Protein AF-0000000067518117 (afdb_homodimer)

Foldseek 3Di:
DPDDDDADPDDFKHWDQDPPGFIFIDTPVGHGDWDFDADPVRHTPGIHDVVRVVVRVVVVVVVVVVVVVVVVVCVVVVPPPPPPCPVPVPPPDD/DPDDDDADPDDFKHWDQDPPGFIFIDTPVRHGDWDFDADPVRHTPGIHDVVRVVVRVVVVVVVVVVVVVVVVVCVVVPPPPPPPCPVPVPPPPD

Organism: Pseudomonas syringae pv. tomato (strain ATCC BAA-871 / DC3000) (NCBI:txid223283)

pLDDT: mean 81.69, std 23.3, range [24.95, 98.88]

Radius of gyration: 24.0 Å; Cα contacts (8 Å, |Δi|>4): 256; chains: 2; bounding box: 66×80×55 Å

Secondary structure (DSSP, 8-state):
---PPP----SSEEEEEETTTEEEEEETTS-B-EEEEE-TTS-EEEESHHHHHHHHHHHHHHHHHHHHHHHHHHHHHS-TTS------------/---PPP----SSEEEEEETTTEEEEEETTS-B-EEEEE-TTS-EEEESHHHHHHHHHHHHHHHHHHHHHHHHHHHHHS-TTS------------

Sequence (188 aa):
MIGIPETGTLENGRIAANVTSGYKFTTADGRPARLAIIDDQGNVVESGDAVAREAWNVCVAVIKNFKIGQGHIVVHSAPPGRAVVNASHIREGDMIGIPETGTLENGRIAANVTSGYKFTTADGRPARLAIIDDQGNVVESGDAVAREAWNVCVAVIKNFKIGQGHIVVHSAPPGRAVVNASHIREGD

Solvent-accessible surface area (backbone atoms only — not comparable to full-atom values): 11136 Å² total; per-residue (Å²): 126,84,71,74,55,78,62,82,79,58,86,43,40,43,76,48,63,44,85,88,77,40,72,44,41,25,35,64,88,67,44,70,35,31,39,27,36,23,40,90,84,68,46,79,58,40,61,33,68,66,46,44,49,40,54,50,25,42,52,51,31,36,55,50,52,52,51,51,50,49,47,54,46,49,62,64,59,41,64,84,72,76,70,78,70,76,69,74,76,74,77,75,82,123,126,83,70,75,55,80,63,81,80,58,84,43,41,43,75,47,64,43,86,87,77,40,73,45,42,24,34,64,86,66,44,70,34,32,39,28,37,20,40,90,86,69,46,80,59,42,61,33,67,66,46,44,50,40,53,50,27,43,51,52,31,35,54,51,52,52,50,51,51,48,49,55,48,47,62,66,60,40,64,84,70,74,69,76,68,75,70,75,75,76,76,74,77,128

Structure (mmCIF, N/CA/C/O backbone):
data_AF-0000000067518117-model_v1
#
loop_
_entity.id
_entity.type
_entity.pdbx_description
1 polymer 'Uncharacterized protein'
#
loop_
_atom_site.group_PDB
_atom_site.id
_atom_site.type_symbol
_atom_site.label_atom_id
_atom_site.label_alt_id
_atom_site.label_comp_id
_atom_site.label_asym_id
_atom_site.label_entity_id
_atom_site.label_seq_id
_atom_site.pdbx_PDB_ins_code
_atom_site.Cartn_x
_atom_site.Cartn_y
_atom_site.Cartn_z
_atom_site.occupancy
_atom_site.B_iso_or_equiv
_atom_site.auth_seq_id
_atom_site.auth_comp_id
_atom_site.auth_asym_id
_atom_site.auth_atom_id
_atom_site.pdbx_PDB_model_num
ATOM 1 N N . MET A 1 1 ? -10.164 18.672 2.312 1 44.09 1 MET A N 1
ATOM 2 C CA . MET A 1 1 ? -9.367 17.516 2.682 1 44.09 1 MET A CA 1
ATOM 3 C C . MET A 1 1 ? -10.016 16.219 2.197 1 44.09 1 MET A C 1
ATOM 5 O O . MET A 1 1 ? -11.203 15.992 2.428 1 44.09 1 MET A O 1
ATOM 9 N N . ILE A 1 2 ? -9.711 15.75 1.014 1 60.66 2 ILE A N 1
ATOM 10 C CA . ILE A 1 2 ? -10.461 14.633 0.464 1 60.66 2 ILE A CA 1
ATOM 11 C C . ILE A 1 2 ? -10.688 13.578 1.548 1 60.66 2 ILE A C 1
ATOM 13 O O . ILE A 1 2 ? -9.797 13.312 2.357 1 60.66 2 ILE A O 1
ATOM 17 N N . GLY A 1 3 ? -11.922 13.281 1.754 1 80.75 3 GLY A N 1
ATOM 18 C CA . GLY A 1 3 ? -12.43 12.312 2.721 1 80.75 3 GLY A CA 1
ATOM 19 C C . GLY A 1 3 ? -11.547 11.086 2.857 1 80.75 3 GLY A C 1
ATOM 20 O O . GLY A 1 3 ? -10.469 11.023 2.266 1 80.75 3 GLY A O 1
ATOM 21 N N . ILE A 1 4 ? -11.758 10.352 3.93 1 89 4 ILE A N 1
ATOM 22 C CA . ILE A 1 4 ? -11.125 9.047 4.094 1 89 4 ILE A CA 1
ATOM 23 C C . ILE A 1 4 ? -11.594 8.109 2.986 1 89 4 ILE A C 1
ATOM 25 O O . ILE A 1 4 ? -12.797 7.926 2.779 1 89 4 ILE A O 1
ATOM 29 N N . PRO A 1 5 ? -10.734 7.664 2.281 1 93.44 5 PRO A N 1
ATOM 30 C CA . PRO A 1 5 ? -11.148 6.793 1.18 1 93.44 5 PRO A CA 1
ATOM 31 C C . PRO A 1 5 ? -11.875 5.543 1.66 1 93.44 5 PRO A C 1
ATOM 33 O O . PRO A 1 5 ? -11.648 5.082 2.783 1 93.44 5 PRO A O 1
ATOM 36 N N . GLU A 1 6 ? -12.719 5.008 0.737 1 94.25 6 GLU A N 1
ATOM 37 C CA . GLU A 1 6 ? -13.43 3.76 1.009 1 94.25 6 GLU A CA 1
ATOM 38 C C . GLU A 1 6 ? -12.477 2.568 0.983 1 94.25 6 GLU A C 1
ATOM 40 O O . GLU A 1 6 ? -11.602 2.482 0.119 1 94.25 6 GLU A O 1
ATOM 45 N N . THR A 1 7 ? -12.625 1.589 2.025 1 97.12 7 THR A N 1
ATOM 46 C CA . THR A 1 7 ? -11.836 0.36 2.104 1 97.12 7 THR A CA 1
ATOM 47 C C . THR A 1 7 ? -12.75 -0.856 2.225 1 97.12 7 THR A C 1
ATOM 49 O O . THR A 1 7 ? -13.977 -0.715 2.324 1 97.12 7 THR A O 1
ATOM 52 N N . GLY A 1 8 ? -12.156 -1.991 2.068 1 96.12 8 GLY A N 1
ATOM 53 C CA . GLY A 1 8 ? -12.93 -3.213 2.215 1 96.12 8 GLY A CA 1
ATOM 54 C C . GLY A 1 8 ? -13.719 -3.574 0.968 1 96.12 8 GLY A C 1
ATOM 55 O O . GLY A 1 8 ? -14.82 -4.109 1.059 1 96.12 8 GLY A O 1
ATOM 56 N N . THR A 1 9 ? -13.227 -3.258 -0.161 1 96.31 9 THR A N 1
ATOM 57 C CA . THR A 1 9 ? -13.977 -3.404 -1.402 1 96.31 9 THR A CA 1
ATOM 58 C C . THR A 1 9 ? -13.594 -4.695 -2.117 1 96.31 9 THR A C 1
ATOM 60 O O . THR A 1 9 ? -14.219 -5.066 -3.115 1 96.31 9 THR A O 1
ATOM 63 N N . LEU A 1 10 ? -12.641 -5.438 -1.644 1 98.06 10 LEU A N 1
ATOM 64 C CA . LEU A 1 10 ? -12.188 -6.66 -2.301 1 98.06 10 LEU A CA 1
ATOM 65 C C . LEU A 1 10 ? -13.211 -7.777 -2.125 1 98.06 10 LEU A C 1
ATOM 67 O O . LEU A 1 10 ? -13.891 -7.848 -1.1 1 98.06 10 LEU A O 1
ATOM 71 N N . GLU A 1 11 ? -13.242 -8.625 -3.096 1 97.44 11 GLU A N 1
ATOM 72 C CA . GLU A 1 11 ? -14.211 -9.711 -3.068 1 97.44 11 GLU A CA 1
ATOM 73 C C . GLU A 1 11 ? -13.664 -10.922 -2.318 1 97.44 11 GLU A C 1
ATOM 75 O O . GLU A 1 11 ? -14.391 -11.578 -1.568 1 97.44 11 GLU A O 1
ATOM 80 N N . ASN A 1 12 ? -12.398 -11.234 -2.512 1 98 12 ASN A N 1
ATOM 81 C CA . ASN A 1 12 ? -11.898 -12.523 -2.047 1 98 12 ASN A CA 1
ATOM 82 C C . ASN A 1 12 ? -10.766 -12.352 -1.036 1 98 12 ASN A C 1
ATOM 84 O O . ASN A 1 12 ? -10.336 -13.32 -0.408 1 98 12 ASN A O 1
ATOM 88 N N . GLY A 1 13 ? -10.273 -11.18 -0.942 1 97.75 13 GLY A N 1
ATOM 89 C CA . GLY A 1 13 ? -9.219 -10.852 0.002 1 97.75 13 GLY A CA 1
ATOM 90 C C . GLY A 1 13 ? -9.578 -9.703 0.932 1 97.75 13 GLY A C 1
ATOM 91 O O . GLY A 1 13 ? -10.586 -9.023 0.723 1 97.75 13 GLY A O 1
ATOM 92 N N . ARG A 1 14 ? -8.852 -9.586 2.033 1 97.94 14 ARG A N 1
ATOM 93 C CA . ARG A 1 14 ? -8.984 -8.477 2.98 1 97.94 14 ARG A CA 1
ATOM 94 C C . ARG A 1 14 ? -7.629 -7.855 3.281 1 97.94 14 ARG A C 1
ATOM 96 O O . ARG A 1 14 ? -6.641 -8.562 3.473 1 97.94 14 ARG A O 1
ATOM 103 N N . ILE A 1 15 ? -7.645 -6.508 3.258 1 98.56 15 ILE A N 1
ATOM 104 C CA . ILE A 1 15 ? -6.461 -5.758 3.656 1 98.56 15 ILE A CA 1
ATOM 105 C C . ILE A 1 15 ? -6.793 -4.871 4.855 1 98.56 15 ILE A C 1
ATOM 107 O O . ILE A 1 15 ? -7.758 -4.102 4.816 1 98.56 15 ILE A O 1
ATOM 111 N N . ALA A 1 16 ? -6.16 -5.051 5.914 1 97.94 16 ALA A N 1
ATOM 112 C CA . ALA A 1 16 ? -6.207 -4.184 7.09 1 97.94 16 ALA A CA 1
ATOM 113 C C . ALA A 1 16 ? -4.82 -3.643 7.422 1 97.94 16 ALA A C 1
ATOM 115 O O . ALA A 1 16 ? -3.809 -4.168 6.953 1 97.94 16 ALA A O 1
ATOM 116 N N . ALA A 1 17 ? -4.762 -2.521 8.18 1 97.62 17 ALA A N 1
ATOM 117 C CA . ALA A 1 17 ? -3.465 -1.98 8.578 1 97.62 17 ALA A CA 1
ATOM 118 C C . ALA A 1 17 ? -3.6 -1.087 9.805 1 97.62 17 ALA A C 1
ATOM 120 O O . ALA A 1 17 ? -4.703 -0.643 10.141 1 97.62 17 ALA A O 1
ATOM 121 N N . ASN A 1 18 ? -2.557 -0.909 10.539 1 94.56 18 ASN A N 1
ATOM 122 C CA . ASN A 1 18 ? -2.387 0.12 11.555 1 94.56 18 ASN A CA 1
ATOM 123 C C . ASN A 1 18 ? -1.061 0.857 11.391 1 94.56 18 ASN A C 1
ATOM 125 O O . ASN A 1 18 ? -0.133 0.343 10.766 1 94.56 18 ASN A O 1
ATOM 129 N N . VAL A 1 19 ? -1.007 2.023 11.953 1 91.69 19 VAL A N 1
ATOM 130 C CA . VAL A 1 19 ? 0.128 2.916 11.742 1 91.69 19 VAL A CA 1
ATOM 131 C C . VAL A 1 19 ? 1.403 2.262 12.266 1 91.69 19 VAL A C 1
ATOM 133 O O . VAL A 1 19 ? 2.482 2.449 11.703 1 91.69 19 VAL A O 1
ATOM 136 N N . THR A 1 20 ? 1.318 1.396 13.227 1 89.81 20 THR A N 1
ATOM 137 C CA . THR A 1 20 ? 2.488 0.837 13.891 1 89.81 20 THR A CA 1
ATOM 138 C C . THR A 1 20 ? 2.92 -0.466 13.227 1 89.81 20 THR A C 1
ATOM 140 O O . THR A 1 20 ? 4.113 -0.705 13.031 1 89.81 20 THR A O 1
ATOM 143 N N . SER A 1 21 ? 2.025 -1.315 12.742 1 91.69 21 SER A N 1
ATOM 144 C CA . SER A 1 21 ? 2.354 -2.666 12.297 1 91.69 21 SER A CA 1
ATOM 145 C C . SER A 1 21 ? 2.324 -2.77 10.781 1 91.69 21 SER A C 1
ATOM 147 O O . SER A 1 21 ? 2.852 -3.727 10.203 1 91.69 21 SER A O 1
ATOM 149 N N . GLY A 1 22 ? 1.714 -1.839 10.18 1 94.31 22 GLY A N 1
ATOM 150 C CA . GLY A 1 22 ? 1.593 -1.917 8.734 1 94.31 22 GLY A CA 1
ATOM 151 C C . GLY A 1 22 ? 0.447 -2.801 8.273 1 94.31 22 GLY A C 1
ATOM 152 O O . GLY A 1 22 ? -0.587 -2.879 8.945 1 94.31 22 GLY A O 1
ATOM 153 N N . TYR A 1 23 ? 0.582 -3.473 7.145 1 97.88 23 TYR A N 1
ATOM 154 C CA . TYR A 1 23 ? -0.498 -4.211 6.5 1 97.88 23 TYR A CA 1
ATOM 155 C C . TYR A 1 23 ? -0.677 -5.582 7.141 1 97.88 23 TYR A C 1
ATOM 157 O O . TYR A 1 23 ? 0.292 -6.191 7.602 1 97.88 23 TYR A O 1
ATOM 165 N N . LYS A 1 24 ? -1.868 -6.039 7.133 1 97.69 24 LYS A N 1
ATOM 166 C CA . LYS A 1 24 ? -2.271 -7.426 7.348 1 97.69 24 LYS A CA 1
ATOM 167 C C . LYS A 1 24 ? -3.209 -7.902 6.246 1 97.69 24 LYS A C 1
ATOM 169 O O . LYS A 1 24 ? -4.105 -7.168 5.824 1 97.69 24 LYS A O 1
ATOM 174 N N . PHE A 1 25 ? -3.016 -9.172 5.883 1 98.19 25 PHE A N 1
ATOM 175 C CA . PHE A 1 25 ? -3.785 -9.719 4.773 1 98.19 25 PHE A CA 1
ATOM 176 C C . PHE A 1 25 ? -4.473 -11.016 5.18 1 98.19 25 PHE A C 1
ATOM 178 O O . PHE A 1 25 ? -3.867 -11.867 5.84 1 98.19 25 PHE A O 1
ATOM 185 N N . THR A 1 26 ? -5.684 -11.188 4.816 1 97.94 26 THR A N 1
ATOM 186 C CA . THR A 1 26 ? -6.402 -12.445 4.992 1 97.94 26 THR A CA 1
ATOM 187 C C . THR A 1 26 ? -7.246 -12.758 3.76 1 97.94 26 THR A C 1
ATOM 189 O O . THR A 1 26 ? -7.531 -11.867 2.953 1 97.94 26 THR A O 1
ATOM 192 N N . THR A 1 27 ? -7.539 -14.047 3.613 1 97.88 27 THR A N 1
ATOM 193 C CA . THR A 1 27 ? -8.586 -14.414 2.658 1 97.88 27 THR A CA 1
ATOM 194 C C . THR A 1 27 ? -9.961 -14.008 3.184 1 97.88 27 THR A C 1
ATOM 196 O O . THR A 1 27 ? -10.094 -13.609 4.34 1 97.88 27 THR A O 1
ATOM 199 N N . ALA A 1 28 ? -10.938 -14.117 2.279 1 95.25 28 ALA A N 1
ATOM 200 C CA . ALA A 1 28 ? -12.297 -13.727 2.652 1 95.25 28 ALA A CA 1
ATOM 201 C C . ALA A 1 28 ? -12.812 -14.578 3.812 1 95.25 28 ALA A C 1
ATOM 203 O O . ALA A 1 28 ? -13.609 -14.109 4.625 1 95.25 28 ALA A O 1
ATOM 204 N N . ASP A 1 29 ? -12.336 -15.789 3.939 1 94.75 29 ASP A N 1
ATOM 205 C CA . ASP A 1 29 ? -12.789 -16.688 4.992 1 94.75 29 ASP A CA 1
ATOM 206 C C . ASP A 1 29 ? -11.93 -16.562 6.246 1 94.75 29 ASP A C 1
ATOM 208 O O . ASP A 1 29 ? -12.078 -17.328 7.195 1 94.75 29 ASP A O 1
ATOM 212 N N . GLY A 1 30 ? -11.016 -15.656 6.289 1 95.06 30 GLY A N 1
ATOM 213 C CA . GLY A 1 30 ? -10.312 -15.289 7.504 1 95.06 30 GLY A CA 1
ATOM 214 C C . GLY A 1 30 ? -8.961 -15.961 7.637 1 95.06 30 GLY A C 1
ATOM 215 O O . GLY A 1 30 ? -8.266 -15.789 8.641 1 95.06 30 GLY A O 1
ATOM 216 N N . ARG A 1 31 ? -8.555 -16.766 6.66 1 97.44 31 ARG A N 1
ATOM 217 C CA . ARG A 1 31 ? -7.25 -17.406 6.711 1 97.44 31 ARG A CA 1
ATOM 218 C C . ARG A 1 31 ? -6.137 -16.422 6.383 1 97.44 31 ARG A C 1
ATOM 220 O O . ARG A 1 31 ? -6.355 -15.438 5.672 1 97.44 31 ARG A O 1
ATOM 227 N N . PRO A 1 32 ? -4.945 -16.719 6.91 1 97.38 32 PRO A N 1
ATOM 228 C CA . PRO A 1 32 ? -3.832 -15.82 6.621 1 97.38 32 PRO A CA 1
ATOM 229 C C . PRO A 1 32 ? -3.471 -15.781 5.141 1 97.38 32 PRO A C 1
ATOM 231 O O . PRO A 1 32 ? -3.557 -16.797 4.453 1 97.38 32 PRO A O 1
ATOM 234 N N . ALA A 1 33 ? -3.082 -14.617 4.645 1 98.56 33 ALA A N 1
ATOM 235 C CA . ALA A 1 33 ? -2.641 -14.406 3.268 1 98.56 33 ALA A CA 1
ATOM 236 C C . ALA A 1 33 ? -1.431 -13.477 3.219 1 98.56 33 ALA A C 1
ATOM 238 O O . ALA A 1 33 ? -0.977 -12.984 4.254 1 98.56 33 ALA A O 1
ATOM 239 N N . ARG A 1 34 ? -0.874 -13.344 2.037 1 98.56 34 ARG A N 1
ATOM 240 C CA . ARG A 1 34 ? 0.295 -12.5 1.82 1 98.56 34 ARG A CA 1
ATOM 241 C C . ARG A 1 34 ? 0.123 -11.641 0.575 1 98.56 34 ARG A C 1
ATOM 243 O O . ARG A 1 34 ? -0.617 -12 -0.342 1 98.56 34 ARG A O 1
ATOM 250 N N . LEU A 1 35 ? 0.754 -10.516 0.612 1 98.75 35 LEU A N 1
ATOM 251 C CA . LEU A 1 35 ? 0.832 -9.68 -0.579 1 98.75 35 LEU A CA 1
ATOM 252 C C . LEU A 1 35 ? 1.919 -10.18 -1.525 1 98.75 35 LEU A C 1
ATOM 254 O O . LEU A 1 35 ? 2.973 -10.641 -1.079 1 98.75 35 LEU A O 1
ATOM 258 N N . ALA A 1 36 ? 1.647 -10.078 -2.828 1 98.88 36 ALA A N 1
ATOM 259 C CA . ALA A 1 36 ? 2.615 -10.539 -3.82 1 98.88 36 ALA A CA 1
ATOM 260 C C . ALA A 1 36 ? 2.586 -9.656 -5.062 1 98.88 36 ALA A C 1
ATOM 262 O O . ALA A 1 36 ? 1.585 -8.984 -5.336 1 98.88 36 ALA A O 1
ATOM 263 N N . ILE A 1 37 ? 3.643 -9.617 -5.684 1 98.75 37 ILE A N 1
ATOM 264 C CA . ILE A 1 37 ? 3.727 -9.125 -7.055 1 98.75 37 ILE A CA 1
ATOM 265 C C . ILE A 1 37 ? 3.721 -10.305 -8.023 1 98.75 37 ILE A C 1
ATOM 267 O O . ILE A 1 37 ? 4.488 -11.258 -7.859 1 98.75 37 ILE A O 1
ATOM 271 N N . ILE A 1 38 ? 2.834 -10.258 -9.055 1 98.69 38 ILE A N 1
ATOM 272 C CA . ILE A 1 38 ? 2.746 -11.352 -10.016 1 98.69 38 ILE A CA 1
ATOM 273 C C . ILE A 1 38 ? 2.977 -10.812 -11.43 1 98.69 38 ILE A C 1
ATOM 275 O O . ILE A 1 38 ? 2.727 -9.633 -11.703 1 98.69 38 ILE A O 1
ATOM 279 N N . ASP A 1 39 ? 3.518 -11.703 -12.273 1 97.44 39 ASP A N 1
ATOM 280 C CA . ASP A 1 39 ? 3.727 -11.305 -13.664 1 97.44 39 ASP A CA 1
ATOM 281 C C . ASP A 1 39 ? 2.459 -11.516 -14.492 1 97.44 39 ASP A C 1
ATOM 283 O O . ASP A 1 39 ? 1.4 -11.828 -13.945 1 97.44 39 ASP A O 1
ATOM 287 N N . ASP A 1 40 ? 2.553 -11.266 -15.805 1 94.88 40 ASP A N 1
ATOM 288 C CA . ASP A 1 40 ? 1.392 -11.289 -16.688 1 94.88 40 ASP A CA 1
ATOM 289 C C . ASP A 1 40 ? 0.827 -12.703 -16.812 1 94.88 40 ASP A C 1
ATOM 291 O O . ASP A 1 40 ? -0.309 -12.883 -17.266 1 94.88 40 ASP A O 1
ATOM 295 N N . GLN A 1 41 ? 1.645 -13.711 -16.406 1 92.88 41 GLN A N 1
ATOM 296 C CA . GLN A 1 41 ? 1.203 -15.102 -16.5 1 92.88 41 GLN A CA 1
ATOM 297 C C . GLN A 1 41 ? 0.627 -15.578 -15.164 1 92.88 41 GLN A C 1
ATOM 299 O O . GLN A 1 41 ? 0.167 -16.719 -15.055 1 92.88 41 GLN A O 1
ATOM 304 N N . GLY A 1 42 ? 0.638 -14.734 -14.148 1 94.56 42 GLY A N 1
ATOM 305 C CA . GLY A 1 42 ? 0.094 -15.102 -12.844 1 94.56 42 GLY A CA 1
ATOM 306 C C . GLY A 1 42 ? 1.108 -15.773 -11.945 1 94.56 42 GLY A C 1
ATOM 307 O O . GLY A 1 42 ? 0.751 -16.31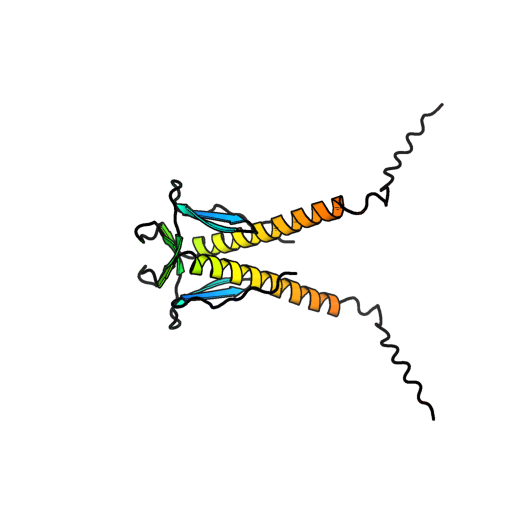2 -10.891 1 94.56 42 GLY A O 1
ATOM 308 N N . ASN A 1 43 ? 2.391 -15.758 -12.445 1 96.56 43 ASN A N 1
ATOM 309 C CA . ASN A 1 43 ? 3.449 -16.281 -11.594 1 96.56 43 ASN A CA 1
ATOM 310 C C . ASN A 1 43 ? 3.873 -15.273 -10.539 1 96.56 43 ASN A C 1
ATOM 312 O O . ASN A 1 43 ? 3.975 -14.078 -10.82 1 96.56 43 ASN A O 1
ATOM 316 N N . VAL A 1 44 ? 4.129 -15.844 -9.375 1 98.12 44 VAL A N 1
ATOM 317 C CA . VAL A 1 44 ? 4.59 -14.984 -8.289 1 98.12 44 VAL A CA 1
ATOM 318 C C . VAL A 1 44 ? 6.035 -14.562 -8.547 1 98.12 44 VAL A C 1
ATOM 320 O O . VAL A 1 44 ? 6.914 -15.414 -8.719 1 98.12 44 VAL A O 1
ATOM 323 N N . VAL A 1 45 ? 6.305 -13.234 -8.578 1 98 45 VAL A N 1
ATOM 324 C CA . VAL A 1 45 ? 7.625 -12.633 -8.781 1 98 45 VAL A CA 1
ATOM 325 C C . VAL A 1 45 ? 8.305 -12.43 -7.426 1 98 45 VAL A C 1
ATOM 327 O O . VAL A 1 45 ? 9.508 -12.664 -7.285 1 98 45 VAL A O 1
ATOM 330 N N . GLU A 1 46 ? 7.594 -11.953 -6.441 1 98.12 46 GLU A N 1
ATOM 331 C CA . GLU A 1 46 ? 8.016 -11.648 -5.078 1 98.12 46 GLU A CA 1
ATOM 332 C C . GLU A 1 46 ? 6.816 -11.578 -4.137 1 98.12 46 GLU A C 1
ATOM 334 O O . GLU A 1 46 ? 5.703 -11.25 -4.559 1 98.12 46 GLU A O 1
ATOM 339 N N . SER A 1 47 ? 7.016 -12.039 -2.811 1 98.5 47 SER A N 1
ATOM 340 C CA . SER A 1 47 ? 5.848 -12.086 -1.937 1 98.5 47 SER A CA 1
ATOM 341 C C . SER A 1 47 ? 6.246 -11.945 -0.471 1 98.5 47 SER A C 1
ATOM 343 O O . SER A 1 47 ? 7.426 -12.055 -0.132 1 98.5 47 SER A O 1
ATOM 345 N N . GLY A 1 48 ? 5.25 -11.633 0.285 1 97.69 48 GLY A N 1
ATOM 346 C CA . GLY A 1 48 ? 5.445 -11.688 1.726 1 97.69 48 GLY A CA 1
ATOM 347 C C . GLY A 1 48 ? 5.73 -10.328 2.34 1 97.69 48 GLY A C 1
ATOM 348 O O . GLY A 1 48 ? 5.336 -9.297 1.789 1 97.69 48 GLY A O 1
ATOM 349 N N . ASP A 1 49 ? 6.332 -10.352 3.459 1 97.19 49 ASP A N 1
ATOM 350 C CA . ASP A 1 49 ? 6.531 -9.18 4.297 1 97.19 49 ASP A CA 1
ATOM 351 C C . ASP A 1 49 ? 7.312 -8.102 3.555 1 97.19 49 ASP A C 1
ATOM 353 O O . ASP A 1 49 ? 7.078 -6.902 3.75 1 97.19 49 ASP A O 1
ATOM 357 N N . ALA A 1 50 ? 8.242 -8.477 2.779 1 97.81 50 ALA A N 1
ATOM 358 C CA . ALA A 1 50 ? 9.055 -7.516 2.033 1 97.81 50 ALA A CA 1
ATOM 359 C C . ALA A 1 50 ? 8.195 -6.699 1.076 1 97.81 50 ALA A C 1
ATOM 361 O O . ALA A 1 50 ? 8.367 -5.484 0.959 1 97.81 50 ALA A O 1
ATOM 362 N N . VAL A 1 51 ? 7.289 -7.348 0.415 1 98.62 51 VAL A N 1
ATOM 363 C CA . VAL A 1 51 ? 6.406 -6.676 -0.536 1 98.62 51 VAL A CA 1
ATOM 364 C C . VAL A 1 51 ? 5.449 -5.754 0.212 1 98.62 51 VAL A C 1
ATOM 366 O O . VAL A 1 51 ? 5.227 -4.613 -0.203 1 98.62 51 VAL A O 1
ATOM 369 N N . ALA A 1 52 ? 4.879 -6.289 1.326 1 98.56 52 ALA A N 1
ATOM 370 C CA . ALA A 1 52 ? 3.957 -5.496 2.135 1 98.56 52 ALA A CA 1
ATOM 371 C C . ALA A 1 52 ? 4.641 -4.242 2.676 1 98.56 52 ALA A C 1
ATOM 373 O O . ALA A 1 52 ? 4.078 -3.146 2.621 1 98.56 52 ALA A O 1
ATOM 374 N N . ARG A 1 53 ? 5.836 -4.395 3.154 1 98.06 53 ARG A N 1
ATOM 375 C CA . ARG A 1 53 ? 6.602 -3.283 3.707 1 98.06 53 ARG A CA 1
ATOM 376 C C . ARG A 1 53 ? 6.941 -2.262 2.627 1 98.06 53 ARG A C 1
ATOM 378 O O . ARG A 1 53 ? 6.855 -1.054 2.857 1 98.06 53 ARG A O 1
ATOM 385 N N . GLU A 1 54 ? 7.348 -2.729 1.473 1 98.19 54 GLU A N 1
ATOM 386 C CA . GLU A 1 54 ? 7.672 -1.829 0.371 1 98.19 54 GLU A CA 1
ATOM 387 C C . GLU A 1 54 ? 6.449 -1.033 -0.073 1 98.19 54 GLU A C 1
ATOM 389 O O . GLU A 1 54 ? 6.539 0.175 -0.304 1 98.19 54 GLU A O 1
ATOM 394 N N . ALA A 1 55 ? 5.32 -1.737 -0.185 1 98.56 55 ALA A N 1
ATOM 395 C CA . ALA A 1 55 ? 4.09 -1.053 -0.581 1 98.56 55 ALA A CA 1
ATOM 396 C C . ALA A 1 55 ? 3.711 0.021 0.434 1 98.56 55 ALA A C 1
ATOM 398 O O . ALA A 1 55 ? 3.316 1.128 0.058 1 98.56 55 ALA A O 1
ATOM 399 N N . TRP A 1 56 ? 3.814 -0.323 1.702 1 97.94 56 TRP A N 1
ATOM 400 C CA . TRP A 1 56 ? 3.559 0.637 2.771 1 97.94 56 TRP A CA 1
ATOM 401 C C . TRP A 1 56 ? 4.516 1.82 2.68 1 97.94 56 TRP A C 1
ATOM 403 O O . TRP A 1 56 ? 4.086 2.977 2.684 1 97.94 56 TRP A O 1
ATOM 413 N N . ASN A 1 57 ? 5.797 1.567 2.586 1 97 57 ASN A N 1
ATOM 414 C CA . ASN A 1 57 ? 6.824 2.602 2.564 1 97 57 ASN A CA 1
ATOM 415 C C . ASN A 1 57 ? 6.664 3.527 1.362 1 97 57 ASN A C 1
ATOM 417 O O . ASN A 1 57 ? 6.855 4.738 1.479 1 97 57 ASN A O 1
ATOM 421 N N . VAL A 1 58 ? 6.398 2.949 0.26 1 97.81 58 VAL A N 1
ATOM 422 C CA . VAL A 1 58 ? 6.215 3.736 -0.955 1 97.81 58 VAL A CA 1
ATOM 423 C C . VAL A 1 58 ? 5.02 4.676 -0.787 1 97.81 58 VAL A C 1
ATOM 425 O O . VAL A 1 58 ? 5.094 5.852 -1.141 1 97.81 58 VAL A O 1
ATOM 428 N N . CYS A 1 59 ? 3.883 4.125 -0.248 1 97.31 59 CYS A N 1
ATOM 429 C CA . CYS A 1 59 ? 2.703 4.957 -0.03 1 97.31 59 CYS A CA 1
ATOM 430 C C . CYS A 1 59 ? 3.014 6.105 0.919 1 97.31 59 CYS A C 1
ATOM 432 O O . CYS A 1 59 ? 2.721 7.266 0.614 1 97.31 59 CYS A O 1
ATOM 434 N N . VAL A 1 60 ? 3.633 5.836 2.014 1 95.06 60 VAL A N 1
ATOM 435 C CA . VAL A 1 60 ? 3.967 6.828 3.029 1 95.06 60 VAL A CA 1
ATOM 436 C C . VAL A 1 60 ? 4.91 7.875 2.438 1 95.06 60 VAL A C 1
ATOM 438 O O . VAL A 1 60 ? 4.738 9.078 2.67 1 95.06 60 VAL A O 1
ATOM 441 N N . ALA A 1 61 ? 5.879 7.402 1.681 1 95 61 ALA A N 1
ATOM 442 C CA . ALA A 1 61 ? 6.84 8.312 1.062 1 95 61 ALA A CA 1
ATOM 443 C C . ALA A 1 61 ? 6.148 9.281 0.112 1 95 61 ALA A C 1
ATOM 445 O O . ALA A 1 61 ? 6.457 10.477 0.098 1 95 61 ALA A O 1
ATOM 446 N N . VAL A 1 62 ? 5.273 8.828 -0.656 1 94.62 62 VAL A N 1
ATOM 447 C CA . VAL A 1 62 ? 4.555 9.641 -1.631 1 94.62 62 VAL A CA 1
ATOM 448 C C . VAL A 1 62 ? 3.715 10.688 -0.907 1 94.62 62 VAL A C 1
ATOM 450 O O . VAL A 1 62 ? 3.734 11.867 -1.272 1 94.62 62 VAL A O 1
ATOM 453 N N . ILE A 1 63 ? 3.004 10.25 0.162 1 92 63 ILE A N 1
ATOM 454 C CA . ILE A 1 63 ? 2.113 11.133 0.901 1 92 63 ILE A CA 1
ATOM 455 C C . ILE A 1 63 ? 2.932 12.219 1.6 1 92 63 ILE A C 1
ATOM 457 O O . ILE A 1 63 ? 2.564 13.398 1.571 1 92 63 ILE A O 1
ATOM 461 N N . LYS A 1 64 ? 4.004 11.875 2.172 1 91.44 64 LYS A N 1
ATOM 462 C CA . LYS A 1 64 ? 4.871 12.828 2.855 1 91.44 64 LYS A CA 1
ATOM 463 C C . LYS A 1 64 ? 5.488 13.82 1.868 1 91.44 64 LYS A C 1
ATOM 465 O O . LYS A 1 64 ? 5.512 15.023 2.121 1 91.44 64 LYS A O 1
ATOM 470 N N . ASN A 1 65 ? 5.988 13.32 0.767 1 91.12 65 ASN A N 1
ATOM 471 C CA . ASN A 1 65 ? 6.598 14.18 -0.246 1 91.12 65 ASN A CA 1
ATOM 472 C C . ASN A 1 65 ? 5.586 15.164 -0.827 1 91.12 65 ASN A C 1
ATOM 474 O O . ASN A 1 65 ? 5.922 16.312 -1.091 1 91.12 65 ASN A O 1
ATOM 478 N N . PHE A 1 66 ? 4.422 14.711 -1.004 1 89.69 66 PHE A N 1
ATOM 479 C CA . PHE A 1 66 ? 3.357 15.578 -1.5 1 89.69 66 PHE A CA 1
ATOM 480 C C . PHE A 1 66 ? 3.055 16.688 -0.503 1 89.69 66 PHE A C 1
ATOM 482 O O . PHE A 1 66 ? 2.906 17.844 -0.887 1 89.69 66 PHE A O 1
ATOM 489 N N . LYS A 1 67 ? 3.023 16.391 0.835 1 85.81 67 LYS A N 1
ATOM 490 C CA . LYS A 1 67 ? 2.752 17.359 1.888 1 85.81 67 LYS A CA 1
ATOM 491 C C . LYS A 1 67 ? 3.895 18.375 2.012 1 85.81 67 LYS A C 1
ATOM 493 O O . LYS A 1 67 ? 3.658 19.562 2.213 1 85.81 67 LYS A O 1
ATOM 498 N N . ILE A 1 68 ? 5.094 17.875 1.888 1 83.69 68 ILE A N 1
ATOM 499 C CA . ILE A 1 68 ? 6.27 18.734 1.93 1 83.69 68 ILE A CA 1
ATOM 500 C C . ILE A 1 68 ? 6.242 19.703 0.747 1 83.69 68 ILE A C 1
ATOM 502 O O . ILE A 1 68 ? 6.527 20.891 0.902 1 83.69 68 ILE A O 1
ATOM 506 N N . GLY A 1 69 ? 5.949 19.156 -0.407 1 82.38 69 GLY A N 1
ATOM 507 C CA . GLY A 1 69 ? 5.836 20 -1.584 1 82.38 69 GLY A CA 1
ATOM 508 C C . GLY A 1 69 ? 4.766 21.062 -1.454 1 82.38 69 GLY A C 1
ATOM 509 O O . GLY A 1 69 ? 4.98 22.219 -1.825 1 82.38 69 GLY A O 1
ATOM 510 N N . GLN A 1 70 ? 3.666 20.672 -0.9 1 75.31 70 GLN A N 1
ATOM 511 C CA . GLN A 1 70 ? 2.561 21.594 -0.711 1 75.31 70 GLN A CA 1
ATOM 512 C C . GLN A 1 70 ? 2.928 22.688 0.29 1 75.31 70 GLN A C 1
ATOM 514 O O . GLN A 1 70 ? 2.584 23.859 0.096 1 75.31 70 GLN A O 1
ATOM 519 N N . GLY A 1 71 ? 3.578 22.188 1.271 1 71.75 71 GLY A N 1
ATOM 520 C CA . GLY A 1 71 ? 4.004 23.141 2.271 1 71.75 71 GLY A CA 1
ATOM 521 C C . GLY A 1 71 ? 4.996 24.172 1.738 1 71.75 71 GLY A C 1
ATOM 522 O O . GLY A 1 71 ? 4.88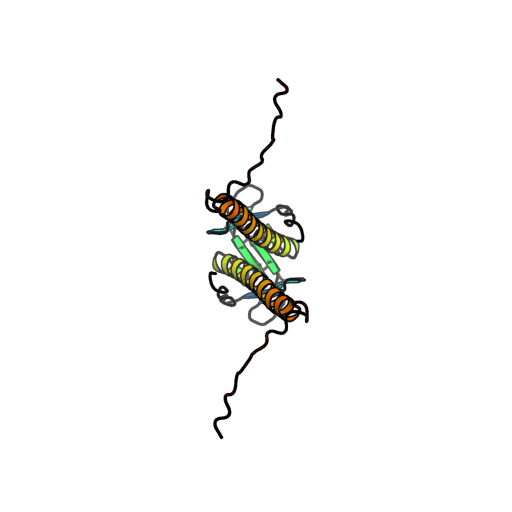3 25.359 2.025 1 71.75 71 GLY A O 1
ATOM 523 N N . HIS A 1 72 ? 5.91 23.594 1.016 1 71.56 72 HIS A N 1
ATOM 524 C CA . HIS A 1 72 ? 6.918 24.484 0.444 1 71.56 72 HIS A CA 1
ATOM 525 C C . HIS A 1 72 ? 6.293 25.453 -0.554 1 71.56 72 HIS A C 1
ATOM 527 O O . HIS A 1 72 ? 6.68 26.625 -0.61 1 71.56 72 HIS A O 1
ATOM 533 N N . ILE A 1 73 ? 5.242 25.094 -1.259 1 68.81 73 ILE A N 1
ATOM 534 C CA . ILE A 1 73 ? 4.582 25.922 -2.258 1 68.81 73 ILE A CA 1
ATOM 535 C C . ILE A 1 73 ? 3.73 26.984 -1.564 1 68.81 73 ILE A C 1
ATOM 537 O O . ILE A 1 73 ? 3.729 28.141 -1.97 1 68.81 73 ILE A O 1
ATOM 541 N N . VAL A 1 74 ? 3.014 26.641 -0.543 1 61.81 74 VAL A N 1
ATOM 542 C CA . VAL A 1 74 ? 2.146 27.578 0.176 1 61.81 74 VAL A CA 1
ATOM 543 C C . VAL A 1 74 ? 2.994 28.641 0.877 1 61.81 74 VAL A C 1
ATOM 545 O O . VAL A 1 74 ? 2.635 29.812 0.895 1 61.81 74 VAL A O 1
ATOM 548 N N . VAL A 1 75 ? 4.059 28.109 1.386 1 59.75 75 VAL A N 1
ATOM 549 C CA . VAL A 1 75 ? 4.957 29.047 2.047 1 59.75 75 VAL A CA 1
ATOM 550 C C . VAL A 1 75 ? 5.492 30.047 1.029 1 59.75 75 VAL A C 1
ATOM 552 O O . VAL A 1 75 ? 5.586 31.25 1.318 1 59.75 75 VAL A O 1
ATOM 555 N N . HIS A 1 76 ? 5.766 29.266 -0.145 1 60.22 76 HIS A N 1
ATOM 556 C CA . HIS A 1 76 ? 6.297 30.188 -1.133 1 60.22 76 HIS A CA 1
ATOM 557 C C . HIS A 1 76 ? 5.199 31.094 -1.691 1 60.22 76 HIS A C 1
ATOM 559 O O . HIS A 1 76 ? 5.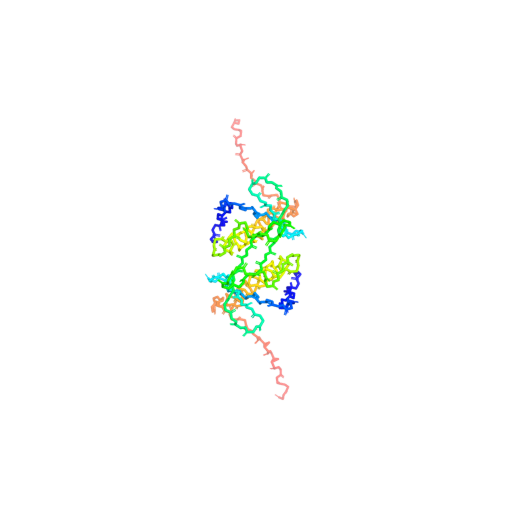469 32.219 -2.129 1 60.22 76 HIS A O 1
ATOM 565 N N . SER A 1 77 ? 4.031 30.594 -1.706 1 49.78 77 SER A N 1
ATOM 566 C CA . SER A 1 77 ? 2.918 31.375 -2.236 1 49.78 77 SER A CA 1
ATOM 567 C C . SER A 1 77 ? 2.35 32.312 -1.18 1 49.78 77 SER A C 1
ATOM 569 O O . SER A 1 77 ? 1.39 33.031 -1.439 1 49.78 77 SER A O 1
ATOM 571 N N . ALA A 1 78 ? 2.84 32.094 0.034 1 48.22 78 ALA A N 1
ATOM 572 C CA . ALA A 1 78 ? 2.424 33.094 0.995 1 48.22 78 ALA A CA 1
ATOM 573 C C . ALA A 1 78 ? 2.539 34.5 0.395 1 48.22 78 ALA A C 1
ATOM 575 O O . ALA A 1 78 ? 3.4 34.75 -0.452 1 48.22 78 ALA A O 1
ATOM 576 N N . PRO A 1 79 ? 1.45 35.25 0.51 1 44 79 PRO A N 1
ATOM 577 C CA . PRO A 1 79 ? 1.3 36.531 -0.186 1 44 79 PRO A CA 1
ATOM 578 C C . PRO A 1 79 ? 2.598 37.344 -0.231 1 44 79 PRO A C 1
ATOM 580 O O . PRO A 1 79 ? 3.396 37.281 0.707 1 44 79 PRO A O 1
ATOM 583 N N . PRO A 1 80 ? 2.996 37.688 -1.406 1 43.19 80 PRO A N 1
ATOM 584 C CA . PRO A 1 80 ? 4.141 38.562 -1.547 1 43.19 80 PRO A CA 1
ATOM 585 C C . PRO A 1 80 ? 4.141 39.688 -0.511 1 43.19 80 PRO A C 1
ATOM 587 O O . PRO A 1 80 ? 5.012 40.562 -0.54 1 43.19 80 PRO A O 1
ATOM 590 N N . GLY A 1 81 ? 2.984 39.906 0.088 1 41.84 81 GLY A N 1
ATOM 591 C CA . GLY A 1 81 ? 3.027 41.156 0.842 1 41.84 81 GLY A CA 1
ATOM 592 C C . GLY A 1 81 ? 4.062 41.125 1.951 1 41.84 81 GLY A C 1
ATOM 593 O O . GLY A 1 81 ? 4.418 42.188 2.486 1 41.84 81 GLY A O 1
ATOM 594 N N . ARG A 1 82 ? 4.086 40.125 2.902 1 43 82 ARG A N 1
ATOM 595 C CA . ARG A 1 82 ? 4.945 40.469 4.035 1 43 82 ARG A CA 1
ATOM 596 C C . ARG A 1 82 ? 6.414 40.219 3.693 1 43 82 ARG A C 1
ATOM 598 O O . ARG A 1 82 ? 6.793 39.125 3.285 1 43 82 ARG A O 1
ATOM 605 N N . ALA A 1 83 ? 7.125 41.312 3.109 1 40.25 83 ALA A N 1
ATOM 606 C CA . ALA A 1 83 ? 8.555 41.562 2.949 1 40.25 83 ALA A CA 1
ATOM 607 C C . ALA A 1 83 ? 9.359 40.906 4.066 1 40.25 83 ALA A C 1
ATOM 609 O O . ALA A 1 83 ? 9.203 41.25 5.238 1 40.25 83 ALA A O 1
ATOM 610 N N . VAL A 1 84 ? 9.617 39.688 4.188 1 40.53 84 VAL A N 1
ATOM 611 C CA . VAL A 1 84 ? 10.688 39.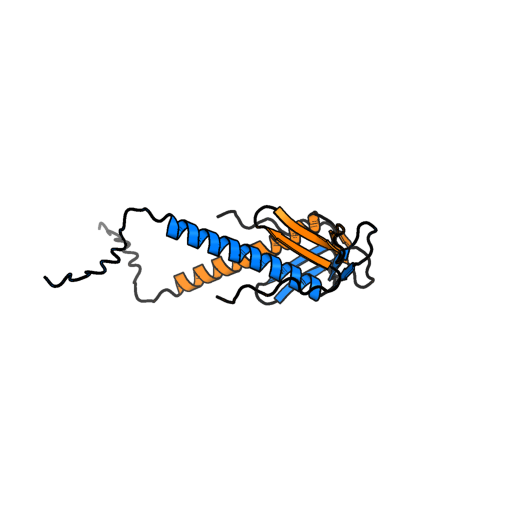344 5.125 1 40.53 84 VAL A CA 1
ATOM 612 C C . VAL A 1 84 ? 11.945 40.125 4.77 1 40.53 84 VAL A C 1
ATOM 614 O O . VAL A 1 84 ? 12.477 40 3.66 1 40.53 84 VAL A O 1
ATOM 617 N N . VAL A 1 85 ? 12.031 41.469 5.113 1 35.47 85 VAL A N 1
ATOM 618 C CA . VAL A 1 85 ? 13.117 42.438 5.102 1 35.47 85 VAL A CA 1
ATOM 619 C C . VAL A 1 85 ? 14.406 41.75 5.598 1 35.47 85 VAL A C 1
ATOM 621 O O . VAL A 1 85 ? 14.469 41.312 6.742 1 35.47 85 VAL A O 1
ATOM 624 N N . ASN A 1 86 ? 14.898 40.812 4.926 1 38.34 86 ASN A N 1
ATOM 625 C CA . ASN A 1 86 ? 16.312 40.625 5.23 1 38.34 86 ASN A CA 1
ATOM 626 C C . ASN A 1 86 ? 17.078 41.938 5.113 1 38.34 86 ASN A C 1
ATOM 628 O O . ASN A 1 86 ? 17.312 42.438 4.008 1 38.34 86 ASN A O 1
ATOM 632 N N . ALA A 1 87 ? 16.625 43.031 5.797 1 35.31 87 ALA A N 1
ATOM 633 C CA . ALA A 1 87 ? 17.281 44.312 5.867 1 35.31 87 ALA A CA 1
ATOM 634 C C . ALA A 1 87 ? 18.766 44.188 6.137 1 35.31 87 ALA A C 1
ATOM 636 O O . ALA A 1 87 ? 19.172 43.844 7.25 1 35.31 87 ALA A O 1
ATOM 637 N N . SER A 1 88 ? 19.562 43.344 5.391 1 36.25 88 SER A N 1
ATOM 638 C CA . SER A 1 88 ? 21 43.594 5.551 1 36.25 88 SER A CA 1
ATOM 639 C C . SER A 1 88 ? 21.312 45.062 5.375 1 36.25 88 SER A C 1
ATOM 641 O O . SER A 1 88 ? 20.969 45.688 4.359 1 36.25 88 SER A O 1
ATOM 643 N N . HIS A 1 89 ? 21.141 45.938 6.441 1 37.09 89 HIS A N 1
ATOM 644 C CA . HIS A 1 89 ? 21.688 47.281 6.625 1 37.09 89 HIS A CA 1
ATOM 645 C C . HIS A 1 89 ? 23.172 47.312 6.227 1 37.09 89 HIS A C 1
ATOM 647 O O . HIS A 1 89 ? 24.016 46.75 6.91 1 37.09 89 HIS A O 1
ATOM 653 N N . ILE A 1 90 ? 23.516 47 5 1 33.66 90 ILE A N 1
ATOM 654 C CA . ILE A 1 90 ? 24.891 47.344 4.617 1 33.66 90 ILE A CA 1
ATOM 655 C C . ILE A 1 90 ? 25.172 48.812 4.859 1 33.66 90 ILE A C 1
ATOM 657 O O . ILE A 1 90 ? 24.453 49.688 4.34 1 33.66 90 ILE A O 1
ATOM 661 N N . ARG A 1 91 ? 25.594 49.219 6.082 1 37.38 91 ARG A N 1
ATOM 662 C CA . ARG A 1 91 ? 26.25 50.469 6.5 1 37.38 91 ARG A CA 1
ATOM 663 C C . ARG A 1 91 ? 27.375 50.844 5.543 1 37.38 91 ARG A C 1
ATOM 665 O O . ARG A 1 91 ? 28.344 50.094 5.395 1 37.38 91 ARG A O 1
ATOM 672 N N . GLU A 1 92 ? 27.094 51.219 4.32 1 33.75 92 GLU A N 1
ATOM 673 C CA . GLU A 1 92 ? 28.125 51.906 3.545 1 33.75 92 GLU A CA 1
ATOM 674 C C . GLU A 1 92 ? 28.734 53.062 4.32 1 33.75 92 GLU A C 1
ATOM 676 O O . GLU A 1 92 ? 28.016 53.969 4.766 1 33.75 92 GLU A O 1
ATOM 681 N N . GLY A 1 93 ? 29.688 52.875 5.172 1 30.19 93 GLY A N 1
ATOM 682 C CA . GLY A 1 93 ? 30.641 53.812 5.75 1 30.19 93 GLY A CA 1
ATOM 683 C C . GLY A 1 93 ? 31.172 54.812 4.75 1 30.19 93 GLY A C 1
ATOM 684 O O . GLY A 1 93 ? 31.812 54.469 3.764 1 30.19 93 GLY A O 1
ATOM 685 N N . ASP A 1 94 ? 30.297 55.844 4.391 1 24.95 94 ASP A N 1
ATOM 686 C CA . ASP A 1 94 ? 30.984 57.094 4.055 1 24.95 94 ASP A CA 1
ATOM 687 C C . ASP A 1 94 ? 31.703 57.656 5.277 1 24.95 94 ASP A C 1
ATOM 689 O O . ASP A 1 94 ? 31.219 57.531 6.406 1 24.95 94 ASP A O 1
ATOM 693 N N . MET B 1 1 ? 9.359 14.062 13.148 1 44.62 1 MET B N 1
ATOM 694 C CA . MET B 1 1 ? 8.633 13.562 11.984 1 44.62 1 MET B CA 1
ATOM 695 C C . MET B 1 1 ? 9.398 12.422 11.312 1 44.62 1 MET B C 1
ATOM 697 O O . MET B 1 1 ? 10.586 12.555 11.023 1 44.62 1 MET B O 1
ATOM 701 N N . ILE B 1 2 ? 9.164 11.195 11.688 1 61.16 2 ILE B N 1
ATOM 702 C CA . ILE B 1 2 ? 10.023 10.117 11.195 1 61.16 2 ILE B CA 1
ATOM 703 C C . ILE B 1 2 ? 10.258 10.305 9.695 1 61.16 2 ILE B C 1
ATOM 705 O O . ILE B 1 2 ? 9.359 10.703 8.961 1 61.16 2 ILE B O 1
ATOM 709 N N . GLY B 1 3 ? 11.508 10.305 9.367 1 80.69 3 GLY B N 1
ATOM 710 C CA . GLY B 1 3 ? 12.031 10.469 8.023 1 80.69 3 GLY B CA 1
ATOM 711 C C . GLY B 1 3 ? 11.203 9.758 6.965 1 80.69 3 GLY B C 1
ATOM 712 O O . GLY B 1 3 ? 10.148 9.203 7.27 1 80.69 3 GLY B O 1
ATOM 713 N N . ILE B 1 4 ? 11.422 10.125 5.715 1 89.12 4 ILE B N 1
ATOM 714 C CA . ILE B 1 4 ? 10.852 9.391 4.59 1 89.12 4 ILE B CA 1
ATOM 715 C C . ILE B 1 4 ? 11.375 7.961 4.582 1 89.12 4 ILE B C 1
ATOM 717 O O . ILE B 1 4 ? 12.586 7.734 4.598 1 89.12 4 ILE B O 1
ATOM 721 N N . PRO B 1 5 ? 10.547 7.098 4.664 1 93.38 5 PRO B N 1
ATOM 722 C CA . PRO B 1 5 ? 11.023 5.715 4.707 1 93.38 5 PRO B CA 1
ATOM 723 C C . PRO B 1 5 ? 11.797 5.316 3.447 1 93.38 5 PRO B C 1
ATOM 725 O O . PRO B 1 5 ? 11.562 5.879 2.373 1 93.38 5 PRO B O 1
ATOM 728 N N . GLU B 1 6 ? 12.672 4.309 3.648 1 94 6 GLU B N 1
ATOM 729 C CA . GLU B 1 6 ? 13.43 3.752 2.531 1 94 6 GLU B CA 1
ATOM 730 C C . GLU B 1 6 ? 12.523 2.93 1.613 1 94 6 GLU B C 1
ATOM 732 O O . GLU B 1 6 ? 11.672 2.174 2.086 1 94 6 GLU B O 1
ATOM 737 N N . THR B 1 7 ? 12.695 3.1 0.204 1 97.12 7 THR B N 1
ATOM 738 C CA . THR B 1 7 ? 11.961 2.34 -0.803 1 97.12 7 THR B CA 1
ATOM 739 C C . THR B 1 7 ? 12.922 1.692 -1.796 1 97.12 7 THR B C 1
ATOM 741 O O . THR B 1 7 ? 14.133 1.916 -1.731 1 97.12 7 THR B O 1
ATOM 744 N N . GLY B 1 8 ? 12.383 0.821 -2.598 1 95.94 8 GLY B N 1
ATOM 745 C CA . GLY B 1 8 ? 13.203 0.187 -3.617 1 95.94 8 GLY B CA 1
ATOM 746 C C . GLY B 1 8 ? 14.031 -0.968 -3.082 1 95.94 8 GLY B C 1
ATOM 747 O O . GLY B 1 8 ? 15.156 -1.194 -3.533 1 95.94 8 GLY B O 1
ATOM 748 N N . THR B 1 9 ? 13.555 -1.658 -2.117 1 96.25 9 THR B N 1
ATOM 749 C CA . THR B 1 9 ? 14.336 -2.67 -1.42 1 96.25 9 THR B CA 1
ATOM 750 C C . THR B 1 9 ? 14.023 -4.062 -1.961 1 96.25 9 THR B C 1
ATOM 752 O O . THR B 1 9 ? 14.688 -5.039 -1.595 1 96.25 9 THR B O 1
ATOM 755 N N . LEU B 1 10 ? 13.086 -4.215 -2.855 1 97.94 10 LEU B N 1
ATOM 756 C CA . LEU B 1 10 ? 12.711 -5.523 -3.383 1 97.94 10 LEU B CA 1
ATOM 757 C C . LEU B 1 10 ? 13.773 -6.055 -4.336 1 97.94 10 LEU B C 1
ATOM 759 O O . LEU B 1 10 ? 14.422 -5.281 -5.043 1 97.94 10 LEU B O 1
ATOM 763 N N . GLU B 1 11 ? 13.875 -7.344 -4.367 1 97.38 11 GLU B N 1
ATOM 764 C CA . GLU B 1 11 ? 14.891 -7.973 -5.203 1 97.38 11 GLU B CA 1
ATOM 765 C C . GLU B 1 11 ? 14.375 -8.203 -6.621 1 97.38 11 GLU B C 1
ATOM 767 O O . GLU B 1 11 ? 15.109 -8.008 -7.594 1 97.38 11 GLU B O 1
ATOM 772 N N . ASN B 1 12 ? 13.133 -8.617 -6.746 1 97.94 12 ASN B N 1
ATOM 773 C CA . ASN B 1 12 ? 12.672 -9.109 -8.039 1 97.94 12 ASN B CA 1
ATOM 774 C C . ASN B 1 12 ? 11.516 -8.266 -8.578 1 97.94 12 ASN B C 1
ATOM 776 O O . ASN B 1 12 ? 11.117 -8.43 -9.734 1 97.94 12 ASN B O 1
ATOM 780 N N . GLY B 1 13 ? 10.969 -7.461 -7.754 1 97.62 13 GLY B N 1
ATOM 781 C CA . GLY B 1 13 ? 9.875 -6.57 -8.133 1 97.62 13 GLY B CA 1
ATOM 782 C C . GLY B 1 13 ? 10.172 -5.113 -7.844 1 97.62 13 GLY B C 1
ATOM 783 O O . GLY B 1 13 ? 11.156 -4.793 -7.164 1 97.62 13 GLY B O 1
ATOM 784 N N . ARG B 1 14 ? 9.422 -4.215 -8.477 1 97.75 14 ARG B N 1
ATOM 785 C CA . ARG B 1 14 ? 9.484 -2.775 -8.234 1 97.75 14 ARG B CA 1
ATOM 786 C C . ARG B 1 14 ? 8.094 -2.201 -7.973 1 97.75 14 ARG B C 1
ATOM 788 O O . ARG B 1 14 ? 7.133 -2.559 -8.648 1 97.75 14 ARG B O 1
ATOM 795 N N . ILE B 1 15 ? 8.055 -1.356 -6.918 1 98.5 15 ILE B N 1
ATOM 796 C CA . ILE B 1 15 ? 6.836 -0.619 -6.621 1 98.5 15 ILE B CA 1
ATOM 797 C C . ILE B 1 15 ? 7.105 0.882 -6.703 1 98.5 15 ILE B C 1
ATOM 799 O O . ILE B 1 15 ? 8.039 1.387 -6.074 1 98.5 15 ILE B O 1
ATOM 803 N N . ALA B 1 16 ? 6.461 1.552 -7.535 1 97.75 16 ALA B N 1
ATOM 804 C CA . ALA B 1 16 ? 6.445 3.01 -7.621 1 97.75 16 ALA B CA 1
ATOM 805 C C . ALA B 1 16 ? 5.031 3.555 -7.441 1 97.75 16 ALA B C 1
ATOM 807 O O . ALA B 1 16 ? 4.055 2.812 -7.566 1 97.75 16 ALA B O 1
ATOM 808 N N . ALA B 1 17 ? 4.914 4.84 -7.055 1 97.38 17 ALA B N 1
ATOM 809 C CA . ALA B 1 17 ? 3.59 5.441 -6.918 1 97.38 17 ALA B CA 1
ATOM 810 C C . ALA B 1 17 ? 3.664 6.961 -7.016 1 97.38 17 ALA B C 1
ATOM 812 O O . ALA B 1 17 ? 4.738 7.547 -6.859 1 97.38 17 ALA B O 1
ATOM 813 N N . ASN B 1 18 ? 2.602 7.582 -7.371 1 94 18 ASN B N 1
ATOM 814 C CA . ASN B 1 18 ? 2.371 9.016 -7.238 1 94 18 ASN B CA 1
ATOM 815 C C . ASN B 1 18 ? 1.017 9.312 -6.598 1 94 18 ASN B C 1
ATOM 817 O O . ASN B 1 18 ? 0.121 8.461 -6.613 1 94 18 ASN B O 1
ATOM 821 N N . VAL B 1 19 ? 0.897 10.484 -6.066 1 91.44 19 VAL B N 1
ATOM 822 C CA . VAL B 1 19 ? -0.273 10.852 -5.277 1 91.44 19 VAL B CA 1
ATOM 823 C C . VAL B 1 19 ? -1.527 10.781 -6.145 1 91.44 19 VAL B C 1
ATOM 825 O O . VAL B 1 19 ? -2.604 10.414 -5.664 1 91.44 19 VAL B O 1
ATOM 828 N N . THR B 1 20 ? -1.434 10.961 -7.418 1 89.5 20 THR B N 1
ATOM 829 C CA . THR B 1 20 ? -2.59 11.062 -8.305 1 89.5 20 THR B CA 1
ATOM 830 C C . THR B 1 20 ? -2.949 9.703 -8.891 1 89.5 20 THR B C 1
ATOM 832 O O . THR B 1 20 ? -4.125 9.352 -8.977 1 89.5 20 THR B O 1
ATOM 835 N N . SER B 1 21 ? -2.02 8.828 -9.227 1 91.25 21 SER B N 1
ATOM 836 C CA . SER B 1 21 ? -2.277 7.609 -9.984 1 91.25 21 SER B CA 1
ATOM 837 C C . SER B 1 21 ? -2.213 6.379 -9.086 1 91.25 21 SER B C 1
ATOM 839 O O . SER B 1 21 ? -2.684 5.30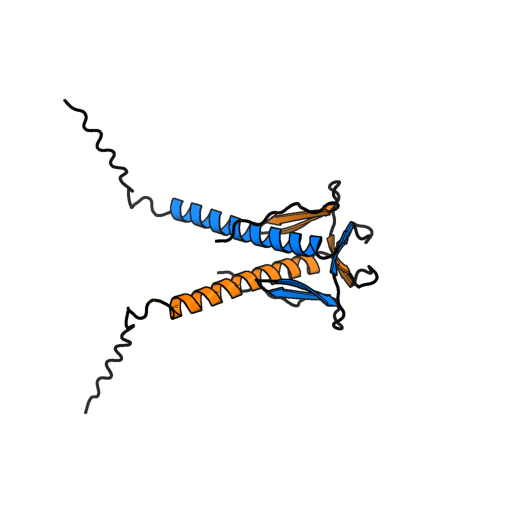1 -9.461 1 91.25 21 SER B O 1
ATOM 841 N N . GLY B 1 22 ? -1.64 6.551 -7.957 1 93.94 22 GLY B N 1
ATOM 842 C CA . GLY B 1 22 ? -1.482 5.398 -7.086 1 93.94 22 GLY B CA 1
ATOM 843 C C . GLY B 1 22 ? -0.293 4.527 -7.453 1 93.94 22 GLY B C 1
ATOM 844 O O . GLY B 1 22 ? 0.726 5.031 -7.93 1 93.94 22 GLY B O 1
ATOM 845 N N . TYR B 1 23 ? -0.374 3.232 -7.246 1 97.56 23 TYR B N 1
ATOM 846 C CA . TYR B 1 23 ? 0.747 2.309 -7.379 1 97.56 23 TYR B CA 1
ATOM 847 C C . TYR B 1 23 ? 0.973 1.932 -8.836 1 97.56 23 TYR B C 1
ATOM 849 O O . TYR B 1 23 ? 0.023 1.857 -9.617 1 97.56 23 TYR B O 1
ATOM 857 N N . LYS B 1 24 ? 2.189 1.685 -9.164 1 97.5 24 LYS B N 1
ATOM 858 C CA . LYS B 1 24 ? 2.648 0.978 -10.352 1 97.5 24 LYS B CA 1
ATOM 859 C C . LYS B 1 24 ? 3.625 -0.137 -9.992 1 97.5 24 LYS B C 1
ATOM 861 O O . LYS B 1 24 ? 4.5 0.049 -9.141 1 97.5 24 LYS B O 1
ATOM 866 N N . PHE B 1 25 ? 3.488 -1.238 -10.734 1 97.94 25 PHE B N 1
ATOM 867 C CA . PHE B 1 25 ? 4.301 -2.41 -10.43 1 97.94 25 PHE B CA 1
ATOM 868 C C . PHE B 1 25 ? 5.035 -2.902 -11.664 1 97.94 25 PHE B C 1
ATOM 870 O O . PHE B 1 25 ? 4.457 -2.963 -12.758 1 97.94 25 PHE B O 1
ATOM 877 N N . THR B 1 26 ? 6.262 -3.25 -11.539 1 97.75 26 THR B N 1
ATOM 878 C CA . THR B 1 26 ? 7.031 -3.893 -12.602 1 97.75 26 THR B CA 1
ATOM 879 C C . THR B 1 26 ? 7.91 -5.004 -12.031 1 97.75 26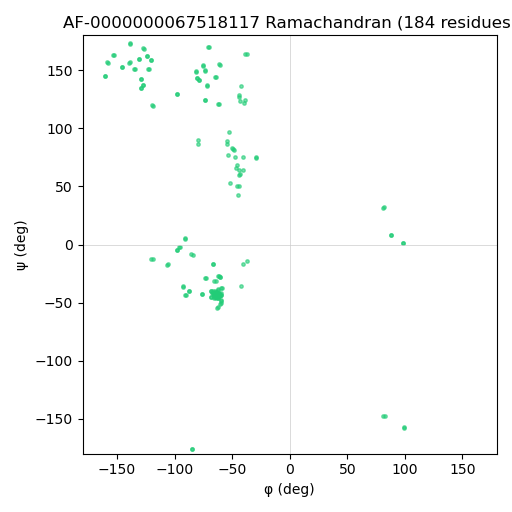 THR B C 1
ATOM 881 O O . THR B 1 26 ? 8.172 -5.043 -10.828 1 97.75 26 THR B O 1
ATOM 884 N N . THR B 1 27 ? 8.242 -5.941 -12.922 1 97.75 27 THR B N 1
ATOM 885 C CA . THR B 1 27 ? 9.32 -6.859 -12.57 1 97.75 27 THR B CA 1
ATOM 886 C C . THR B 1 27 ? 10.664 -6.141 -12.57 1 97.75 27 THR B C 1
ATOM 888 O O . THR B 1 27 ? 10.758 -4.988 -13 1 97.75 27 THR B O 1
ATOM 891 N N . ALA B 1 28 ? 11.68 -6.867 -12.055 1 95 28 ALA B N 1
ATOM 892 C CA . ALA B 1 28 ? 13.008 -6.277 -11.977 1 95 28 ALA B CA 1
ATOM 893 C C . ALA B 1 28 ? 13.531 -5.902 -13.359 1 95 28 ALA B C 1
ATOM 895 O O . ALA B 1 28 ? 14.297 -4.945 -13.5 1 95 28 ALA B O 1
ATOM 896 N N . ASP B 1 29 ? 13.102 -6.594 -14.375 1 94.56 29 ASP B N 1
ATOM 897 C CA . ASP B 1 29 ? 13.578 -6.34 -15.727 1 94.56 29 ASP B CA 1
ATOM 898 C C . ASP B 1 29 ? 12.688 -5.324 -16.438 1 94.56 29 ASP B C 1
ATOM 900 O O . ASP B 1 29 ? 12.852 -5.078 -17.641 1 94.56 29 ASP B O 1
ATOM 904 N N . GLY B 1 30 ? 11.742 -4.75 -15.805 1 94.75 30 GLY B N 1
ATOM 905 C CA . GLY B 1 30 ? 10.992 -3.607 -16.312 1 94.75 30 GLY B CA 1
ATOM 906 C C . GLY B 1 30 ? 9.672 -3.992 -16.938 1 94.75 30 GLY B C 1
ATOM 907 O O . GLY B 1 30 ? 8.953 -3.137 -17.469 1 94.75 30 GLY B O 1
ATOM 908 N N . ARG B 1 31 ? 9.336 -5.273 -16.938 1 97.38 31 ARG B N 1
ATOM 909 C CA . ARG B 1 31 ? 8.062 -5.711 -17.5 1 97.38 31 ARG B CA 1
ATOM 910 C C . ARG B 1 31 ? 6.906 -5.375 -16.562 1 97.38 31 ARG B C 1
ATOM 912 O O . ARG B 1 31 ? 7.102 -5.273 -15.344 1 97.38 31 ARG B O 1
ATOM 919 N N . PRO B 1 32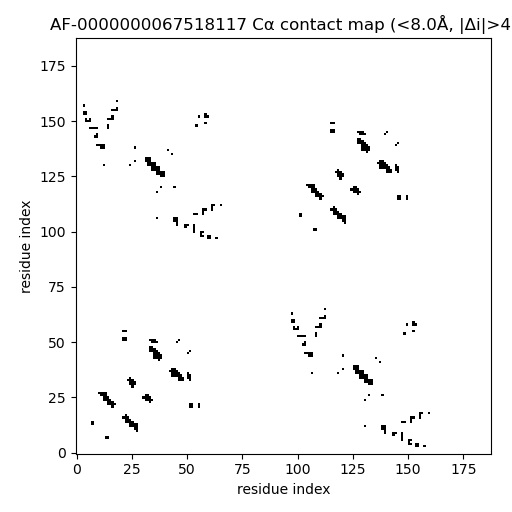 ? 5.711 -5.227 -17.141 1 97.25 32 PRO B N 1
ATOM 920 C CA . PRO B 1 32 ? 4.562 -4.918 -16.281 1 97.25 32 PRO B CA 1
ATOM 921 C C . PRO B 1 32 ? 4.23 -6.047 -15.312 1 97.25 32 PRO B C 1
ATOM 923 O O . PRO B 1 32 ? 4.367 -7.223 -15.656 1 97.25 32 PRO B O 1
ATOM 926 N N . ALA B 1 33 ? 3.805 -5.691 -14.117 1 98.56 33 ALA B N 1
ATOM 927 C CA . ALA B 1 33 ? 3.381 -6.625 -13.078 1 98.56 33 ALA B CA 1
ATOM 928 C C . ALA B 1 33 ? 2.135 -6.121 -12.352 1 98.56 33 ALA B C 1
ATOM 930 O O . ALA B 1 33 ? 1.642 -5.027 -12.648 1 98.56 33 ALA B O 1
ATOM 931 N N . ARG B 1 34 ? 1.604 -6.961 -11.5 1 98.56 34 ARG B N 1
ATOM 932 C CA . ARG B 1 34 ? 0.405 -6.629 -10.742 1 98.56 34 ARG B CA 1
ATOM 933 C C . ARG B 1 34 ? 0.562 -7.027 -9.273 1 98.56 34 ARG B C 1
ATOM 935 O O . ARG B 1 34 ? 1.33 -7.934 -8.953 1 98.56 34 ARG B O 1
ATOM 942 N N . LEU B 1 35 ? -0.121 -6.301 -8.453 1 98.75 35 LEU B N 1
ATOM 943 C CA . LEU B 1 35 ? -0.213 -6.68 -7.047 1 98.75 35 LEU B CA 1
ATOM 944 C C . LEU B 1 35 ? -1.258 -7.773 -6.848 1 98.75 35 LEU B C 1
ATOM 946 O O . LEU B 1 35 ? -2.297 -7.773 -7.512 1 98.75 35 LEU B O 1
ATOM 950 N N . ALA B 1 36 ? -0.965 -8.695 -5.922 1 98.88 36 ALA B N 1
ATOM 951 C CA . ALA B 1 36 ? -1.893 -9.789 -5.656 1 98.88 36 ALA B CA 1
ATOM 952 C C . ALA B 1 36 ? -1.88 -10.18 -4.184 1 98.88 36 ALA B C 1
ATOM 954 O O . ALA B 1 36 ? -0.906 -9.914 -3.473 1 98.88 36 ALA B O 1
ATOM 955 N N . ILE B 1 37 ? -2.93 -10.68 -3.779 1 98.75 37 ILE B N 1
ATOM 956 C CA . ILE B 1 37 ? -3.008 -11.422 -2.523 1 98.75 37 ILE B CA 1
ATOM 957 C C . ILE B 1 37 ? -2.93 -12.922 -2.805 1 98.75 37 ILE B C 1
ATOM 959 O O . ILE B 1 37 ? -3.656 -13.438 -3.656 1 98.75 37 ILE B O 1
ATOM 963 N N . ILE B 1 38 ? -2.018 -13.633 -2.088 1 98.75 38 ILE B N 1
ATOM 964 C CA . ILE B 1 38 ? -1.861 -15.062 -2.303 1 98.75 38 ILE B CA 1
ATOM 965 C C . ILE B 1 38 ? -2.088 -15.812 -0.99 1 98.75 38 ILE B C 1
ATOM 967 O O . ILE B 1 38 ? -1.884 -15.25 0.091 1 98.75 38 ILE B O 1
ATOM 971 N N . ASP B 1 39 ? -2.574 -17.062 -1.131 1 97.44 39 ASP B N 1
ATOM 972 C CA . ASP B 1 39 ? -2.775 -17.875 0.06 1 97.44 39 ASP B CA 1
ATOM 973 C C . ASP B 1 39 ? -1.485 -18.594 0.459 1 97.44 39 ASP B C 1
ATOM 975 O O . ASP B 1 39 ? -0.422 -18.328 -0.107 1 97.44 39 ASP B O 1
ATOM 979 N N . ASP B 1 40 ? -1.551 -19.453 1.492 1 94.88 40 ASP B N 1
ATOM 980 C CA . ASP B 1 40 ? -0.372 -20.109 2.062 1 94.88 40 ASP B CA 1
ATOM 981 C C . ASP B 1 40 ? 0.253 -21.078 1.069 1 94.88 40 ASP B C 1
ATOM 983 O O . ASP B 1 40 ? 1.401 -21.5 1.236 1 94.88 40 ASP B O 1
ATOM 987 N N . GLN B 1 41 ? -0.533 -21.453 0.013 1 92.88 41 GLN B N 1
ATOM 988 C CA . GLN B 1 41 ? -0.033 -22.375 -0.987 1 92.88 41 GLN B CA 1
ATOM 989 C C . GLN B 1 41 ? 0.538 -21.641 -2.195 1 92.88 41 GLN B C 1
ATOM 991 O O . GLN B 1 41 ? 1.045 -22.266 -3.129 1 92.88 41 GLN B O 1
ATOM 996 N N . GLY B 1 42 ? 0.473 -20.328 -2.207 1 94.56 42 GLY B N 1
ATOM 997 C CA . GLY B 1 42 ? 1.005 -19.531 -3.309 1 94.56 42 GLY B CA 1
ATOM 998 C C . GLY B 1 42 ? 0.002 -19.312 -4.426 1 94.56 42 GLY B C 1
ATOM 999 O O . GLY B 1 42 ? 0.361 -18.844 -5.504 1 94.56 42 GLY B O 1
ATOM 1000 N N . ASN B 1 43 ? -1.265 -19.75 -4.117 1 96.56 43 ASN B N 1
ATOM 1001 C CA . ASN B 1 43 ? -2.316 -19.484 -5.094 1 96.56 43 ASN B CA 1
ATOM 1002 C C . ASN B 1 43 ? -2.807 -18.031 -5.004 1 96.56 43 ASN B C 1
ATOM 1004 O O . ASN B 1 43 ? -2.953 -17.5 -3.908 1 96.56 43 ASN B O 1
ATOM 1008 N N . VAL B 1 44 ? -3.066 -17.516 -6.191 1 98.12 44 VAL B N 1
ATOM 1009 C CA . VAL B 1 44 ? -3.588 -16.156 -6.234 1 98.12 44 VAL B CA 1
ATOM 1010 C C . VAL B 1 44 ? -5.043 -16.141 -5.777 1 98.12 44 VAL B C 1
ATOM 1012 O O . VAL B 1 44 ? -5.883 -16.859 -6.332 1 98.12 44 VAL B O 1
ATOM 1015 N N . VAL B 1 45 ? -5.367 -15.328 -4.75 1 98 45 VAL B N 1
ATOM 1016 C CA . VAL B 1 45 ? -6.703 -15.156 -4.191 1 98 45 VAL B CA 1
ATOM 1017 C C . VAL B 1 45 ? -7.418 -14.016 -4.91 1 98 45 VAL B C 1
ATOM 1019 O O . VAL B 1 45 ? -8.617 -14.109 -5.199 1 98 45 VAL B O 1
ATOM 1022 N N . GLU B 1 46 ? -6.754 -12.922 -5.16 1 98.12 46 GLU B N 1
ATOM 1023 C CA . GLU B 1 46 ? -7.215 -11.695 -5.809 1 98.12 46 GLU B CA 1
ATOM 1024 C C . GLU B 1 46 ? -6.035 -10.875 -6.332 1 98.12 46 GLU B C 1
ATOM 1026 O O . GLU B 1 46 ? -4.93 -10.953 -5.793 1 98.12 46 GLU B O 1
ATOM 1031 N N . SER B 1 47 ? -6.246 -10.164 -7.547 1 98.5 47 SER B N 1
ATOM 1032 C CA . SER B 1 47 ? -5.094 -9.469 -8.117 1 98.5 47 SER B CA 1
ATOM 1033 C C . SER B 1 47 ? -5.527 -8.273 -8.961 1 98.5 47 SER B C 1
ATOM 1035 O O . SER B 1 47 ? -6.711 -8.125 -9.273 1 98.5 47 SER B O 1
ATOM 1037 N N . GLY B 1 48 ? -4.555 -7.449 -9.188 1 97.62 48 GLY B N 1
ATOM 1038 C CA . GLY B 1 48 ? -4.773 -6.387 -10.156 1 97.62 48 GLY B CA 1
ATOM 1039 C C . GLY B 1 48 ? -5.121 -5.055 -9.516 1 97.62 48 GLY B C 1
ATOM 1040 O O . GLY B 1 48 ? -4.758 -4.801 -8.367 1 97.62 48 GLY B O 1
ATOM 1041 N N . ASP B 1 49 ? -5.754 -4.246 -10.258 1 97.12 49 ASP B N 1
ATOM 1042 C CA . ASP B 1 49 ? -6.02 -2.855 -9.891 1 97.12 49 ASP B CA 1
ATOM 1043 C C . ASP B 1 49 ? -6.832 -2.77 -8.602 1 97.12 49 ASP B C 1
ATOM 1045 O O . ASP B 1 49 ? -6.645 -1.846 -7.809 1 97.12 49 ASP B O 1
ATOM 1049 N N . ALA B 1 50 ? -7.727 -3.65 -8.422 1 97.81 50 ALA B N 1
ATOM 1050 C CA . ALA B 1 50 ? -8.562 -3.641 -7.223 1 97.81 50 ALA B CA 1
ATOM 1051 C C . ALA B 1 50 ? -7.719 -3.816 -5.961 1 97.81 50 ALA B C 1
ATOM 1053 O O . ALA B 1 50 ? -7.941 -3.135 -4.961 1 97.81 50 ALA B O 1
ATOM 1054 N N . VAL B 1 51 ? -6.777 -4.691 -6.012 1 98.62 51 VAL B N 1
ATOM 1055 C CA . VAL B 1 51 ? -5.906 -4.957 -4.871 1 98.62 51 VAL B CA 1
ATOM 1056 C C . VAL B 1 51 ? -5.004 -3.752 -4.621 1 98.62 51 VAL B C 1
ATOM 1058 O O . VAL B 1 51 ? -4.82 -3.33 -3.477 1 98.62 51 VAL B O 1
ATOM 1061 N N . ALA B 1 52 ? -4.426 -3.221 -5.746 1 98.56 52 ALA B N 1
ATOM 1062 C CA . ALA B 1 52 ? -3.555 -2.055 -5.633 1 98.56 52 ALA B CA 1
ATOM 1063 C C . ALA B 1 52 ? -4.301 -0.867 -5.035 1 98.56 52 ALA B C 1
ATOM 1065 O O . ALA B 1 52 ? -3.783 -0.185 -4.145 1 98.56 52 ALA B O 1
ATOM 1066 N N . ARG B 1 53 ? -5.496 -0.646 -5.484 1 98 53 ARG B N 1
ATOM 1067 C CA . ARG B 1 53 ? -6.32 0.457 -5 1 98 53 ARG B CA 1
ATOM 1068 C C . ARG B 1 53 ? -6.68 0.27 -3.531 1 98 53 ARG B C 1
ATOM 1070 O O . ARG B 1 53 ? -6.645 1.224 -2.752 1 98 53 ARG B O 1
ATOM 1077 N N . GLU B 1 54 ? -7.043 -0.927 -3.148 1 98.31 54 GLU B N 1
ATOM 1078 C CA . GLU B 1 54 ? -7.387 -1.211 -1.758 1 98.31 54 GLU B CA 1
ATOM 1079 C C . GLU B 1 54 ? -6.188 -0.989 -0.838 1 98.31 54 GLU B C 1
ATOM 1081 O O . GLU B 1 54 ? -6.324 -0.395 0.233 1 98.31 54 GLU B O 1
ATOM 1086 N N . ALA B 1 55 ? -5.031 -1.479 -1.285 1 98.56 55 ALA B N 1
ATOM 1087 C CA . ALA B 1 55 ? -3.826 -1.293 -0.482 1 98.56 55 ALA B CA 1
ATOM 1088 C C . ALA B 1 55 ? -3.51 0.189 -0.302 1 98.56 55 ALA B C 1
ATOM 1090 O O . ALA B 1 55 ? -3.154 0.625 0.795 1 98.56 55 ALA B O 1
ATOM 1091 N N . TRP B 1 56 ? -3.623 0.941 -1.387 1 97.94 56 TRP B N 1
ATOM 1092 C CA . TRP B 1 56 ? -3.43 2.387 -1.331 1 97.94 56 TRP B CA 1
ATOM 1093 C C . TRP B 1 56 ? -4.434 3.035 -0.382 1 97.94 56 TRP B C 1
ATOM 1095 O O . TRP B 1 56 ? -4.051 3.797 0.508 1 97.94 56 TRP B O 1
ATOM 1105 N N . ASN B 1 57 ? -5.703 2.738 -0.529 1 97.12 57 ASN B N 1
ATOM 1106 C CA . ASN B 1 57 ? -6.773 3.34 0.256 1 97.12 57 ASN B CA 1
ATOM 1107 C C . ASN B 1 57 ? -6.633 3.016 1.74 1 97.12 57 ASN B C 1
ATOM 1109 O O . ASN B 1 57 ? -6.875 3.871 2.594 1 97.12 57 ASN B O 1
ATOM 1113 N N . VAL B 1 58 ? -6.316 1.819 2.016 1 97.88 58 VAL B N 1
ATOM 1114 C CA . VAL B 1 58 ? -6.141 1.397 3.4 1 97.88 58 VAL B CA 1
ATOM 1115 C C . VAL B 1 58 ? -4.992 2.176 4.039 1 97.88 58 VAL B C 1
ATOM 1117 O O . VAL B 1 58 ? -5.109 2.654 5.168 1 97.88 58 VAL B O 1
ATOM 1120 N N . CYS B 1 59 ? -3.842 2.283 3.297 1 97.44 59 CYS B N 1
ATOM 1121 C CA . CYS B 1 59 ? -2.705 3.031 3.816 1 97.44 59 CYS B CA 1
ATOM 1122 C C . CYS B 1 59 ? -3.084 4.484 4.086 1 97.44 59 CYS B C 1
ATOM 1124 O O . CYS B 1 59 ? -2.83 5.004 5.176 1 97.44 59 CYS B O 1
ATOM 1126 N N . VAL B 1 60 ? -3.711 5.117 3.152 1 95.25 60 VAL B N 1
ATOM 1127 C CA . VAL B 1 60 ? -4.105 6.52 3.258 1 95.25 60 VAL B CA 1
ATOM 1128 C C . VAL B 1 60 ? -5.082 6.695 4.418 1 95.25 60 VAL B C 1
ATOM 1130 O O . VAL B 1 60 ? -4.969 7.645 5.195 1 95.25 60 VAL B O 1
ATOM 1133 N N . ALA B 1 61 ? -6.023 5.773 4.516 1 95.31 61 ALA B N 1
ATOM 1134 C CA . ALA B 1 61 ? -7.016 5.836 5.59 1 95.31 61 ALA B CA 1
ATOM 1135 C C . ALA B 1 61 ? -6.344 5.754 6.957 1 95.31 61 ALA B C 1
ATOM 1137 O O . ALA B 1 61 ? -6.703 6.496 7.875 1 95.31 61 ALA B O 1
ATOM 1138 N N . VAL B 1 62 ? -5.445 4.906 7.125 1 95 62 VAL B N 1
ATOM 1139 C CA . VAL B 1 62 ? -4.742 4.703 8.391 1 95 62 VAL B CA 1
ATOM 1140 C C . VAL B 1 62 ? -3.961 5.965 8.75 1 95 62 VAL B C 1
ATOM 1142 O O . VAL B 1 62 ? -4.023 6.434 9.891 1 95 62 VAL B O 1
ATOM 1145 N N . ILE B 1 63 ? -3.246 6.535 7.758 1 92.06 63 ILE B N 1
ATOM 1146 C CA . ILE B 1 63 ? -2.406 7.703 7.996 1 92.06 63 ILE B CA 1
ATOM 1147 C C . ILE B 1 63 ? -3.279 8.898 8.359 1 92.06 63 ILE B C 1
ATOM 1149 O O . ILE B 1 63 ? -2.959 9.648 9.281 1 92.06 63 ILE B O 1
ATOM 1153 N N . LYS B 1 64 ? -4.344 9.078 7.695 1 91.69 64 LYS B N 1
ATOM 1154 C CA . LYS B 1 64 ? -5.262 10.18 7.977 1 91.69 64 LYS B CA 1
ATOM 1155 C C . LYS B 1 64 ? -5.898 10.023 9.352 1 91.69 64 LYS B C 1
ATOM 1157 O O . LYS B 1 64 ? -5.977 10.992 10.117 1 91.69 64 LYS B O 1
ATOM 1162 N N . ASN B 1 65 ? -6.348 8.844 9.688 1 91.81 65 ASN B N 1
ATOM 1163 C CA . ASN B 1 65 ? -6.969 8.586 10.977 1 91.81 65 ASN B CA 1
ATOM 1164 C C . ASN B 1 65 ? -5.988 8.82 12.125 1 91.81 65 ASN B C 1
ATOM 1166 O O . ASN B 1 65 ? -6.367 9.359 13.172 1 91.81 65 ASN B O 1
ATOM 1170 N N . PHE B 1 66 ? -4.812 8.438 11.906 1 90.25 66 PHE B N 1
ATOM 1171 C CA . PHE B 1 66 ? -3.773 8.656 12.906 1 90.25 66 PHE B CA 1
ATOM 1172 C C . PHE B 1 66 ? -3.535 10.148 13.125 1 90.25 66 PHE B C 1
ATOM 1174 O O . PHE B 1 66 ? -3.418 10.602 14.266 1 90.25 66 PHE B O 1
ATOM 1181 N N . LYS B 1 67 ? -3.527 10.984 12.039 1 85.94 67 LYS B N 1
ATOM 1182 C CA . LYS B 1 67 ? -3.314 12.422 12.109 1 85.94 67 LYS B CA 1
ATOM 1183 C C . LYS B 1 67 ? -4.496 13.117 12.789 1 85.94 67 LYS B C 1
ATOM 1185 O O . LYS B 1 67 ? -4.305 14.047 13.578 1 85.94 67 LYS B O 1
ATOM 1190 N N . ILE B 1 68 ? -5.664 12.672 12.477 1 84.44 68 ILE B N 1
ATOM 1191 C CA . ILE B 1 68 ? -6.871 13.219 13.086 1 84.44 68 ILE B CA 1
ATOM 1192 C C . ILE B 1 68 ? -6.863 12.922 14.586 1 84.44 68 ILE B C 1
ATOM 1194 O O . ILE B 1 68 ? -7.195 13.797 15.398 1 84.44 68 ILE B O 1
ATOM 1198 N N . GLY B 1 69 ? -6.512 11.703 14.922 1 83.75 69 GLY B N 1
ATOM 1199 C CA . GLY B 1 69 ? -6.414 11.344 16.328 1 83.75 69 GLY B CA 1
ATOM 1200 C C . GLY B 1 69 ? -5.379 12.164 17.078 1 83.75 69 GLY B C 1
ATOM 1201 O O . GLY B 1 69 ? -5.633 12.617 18.188 1 83.75 69 GLY B O 1
ATOM 1202 N N . GLN B 1 70 ? -4.281 12.352 16.453 1 76.81 70 GLN B N 1
ATOM 1203 C CA . GLN B 1 70 ? -3.213 13.133 17.062 1 76.81 70 GLN B CA 1
ATOM 1204 C C . GLN B 1 70 ? -3.627 14.586 17.25 1 76.81 70 GLN B C 1
ATOM 1206 O O . GLN B 1 70 ? -3.32 15.195 18.281 1 76.81 70 GLN B O 1
ATOM 1211 N N . GLY B 1 71 ? -4.297 14.984 16.234 1 73.38 71 GLY B N 1
ATOM 1212 C CA . GLY B 1 71 ? -4.766 16.359 16.312 1 73.38 71 GLY B CA 1
ATOM 1213 C C . GLY B 1 71 ? -5.793 16.594 17.391 1 73.38 71 GLY B C 1
ATOM 1214 O O . GLY B 1 71 ? -5.754 17.609 18.094 1 73.38 71 GLY B O 1
ATOM 1215 N N . HIS B 1 72 ? -6.648 15.633 17.438 1 73.75 72 HIS B N 1
ATOM 1216 C CA . HIS B 1 72 ? -7.684 15.734 18.469 1 73.75 72 HIS B CA 1
ATOM 1217 C C . HIS B 1 72 ? -7.09 15.633 19.859 1 73.75 72 HIS B C 1
ATOM 1219 O O . HIS B 1 72 ? -7.531 16.328 20.781 1 73.75 72 HIS B O 1
ATOM 1225 N N . ILE B 1 73 ? -6.004 14.898 20.062 1 71.31 73 ILE B N 1
ATOM 1226 C CA . ILE B 1 73 ? -5.355 14.711 21.359 1 71.31 73 ILE B CA 1
ATOM 1227 C C . ILE B 1 73 ? -4.559 15.961 21.719 1 71.31 73 ILE B C 1
ATOM 1229 O O . ILE B 1 73 ? -4.594 16.406 22.875 1 71.31 73 ILE B O 1
ATOM 1233 N N . VAL B 1 74 ? -3.865 16.531 20.797 1 65.12 74 VAL B N 1
ATOM 1234 C CA . VAL B 1 74 ? -3.035 17.719 21.047 1 65.12 74 VAL B CA 1
ATOM 1235 C C . VAL B 1 74 ? -3.922 18.906 21.375 1 65.12 74 VAL B C 1
ATOM 1237 O O . VAL B 1 74 ? -3.598 19.703 22.25 1 65.12 74 VAL B O 1
ATOM 1240 N N . VAL B 1 75 ? -4.98 18.938 20.594 1 63 75 VAL B N 1
ATOM 1241 C CA . VAL B 1 75 ? -5.91 20.031 20.844 1 63 75 VAL B CA 1
ATOM 1242 C C . VAL B 1 75 ? -6.457 19.922 22.266 1 63 75 VAL B C 1
ATOM 1244 O O . VAL B 1 75 ? -6.566 20.938 22.969 1 63 75 VAL B O 1
ATOM 1247 N N . HIS B 1 76 ? -6.707 18.531 22.453 1 63.09 76 HIS B N 1
ATOM 1248 C CA . HIS B 1 76 ? -7.258 18.391 23.797 1 63.09 76 HIS B CA 1
ATOM 1249 C C . HIS B 1 76 ? -6.18 18.578 24.844 1 63.09 76 HIS B C 1
ATOM 1251 O O . HIS B 1 76 ? -6.473 19 25.969 1 63.09 76 HIS B O 1
ATOM 1257 N N . SER B 1 77 ? -5 18.25 24.5 1 52.5 77 SER B N 1
ATOM 1258 C CA . SER B 1 77 ? -3.9 18.375 25.453 1 52.5 77 SER B CA 1
ATOM 1259 C C . SER B 1 77 ? -3.318 19.797 25.438 1 52.5 77 SER B C 1
ATOM 1261 O O . SER B 1 77 ? -2.34 20.078 26.125 1 52.5 77 SER B O 1
ATOM 1263 N N . ALA B 1 78 ? -3.84 20.547 24.438 1 49.72 78 ALA B N 1
ATOM 1264 C CA . ALA B 1 78 ? -3.387 21.938 24.469 1 49.72 78 ALA B CA 1
ATOM 1265 C C . ALA B 1 78 ? -3.379 22.484 25.891 1 49.72 78 ALA B C 1
ATOM 1267 O O . ALA B 1 78 ? -4.168 22.047 26.734 1 49.72 78 ALA B O 1
ATOM 1268 N N . PRO B 1 79 ? -2.303 23.172 26.172 1 46.38 79 PRO B N 1
ATOM 1269 C CA . PRO B 1 79 ? -2.014 23.578 27.547 1 46.38 79 PRO B CA 1
ATOM 1270 C C . PRO B 1 79 ? -3.262 24.016 28.312 1 46.38 79 PRO B C 1
ATOM 1272 O O . PRO B 1 79 ? -4.176 24.594 27.719 1 46.38 79 PRO B O 1
ATOM 1275 N N . PRO B 1 80 ? -3.463 23.344 29.359 1 44.09 80 PRO B N 1
ATOM 1276 C CA . PRO B 1 80 ? -4.539 23.781 30.266 1 44.09 80 PRO B CA 1
ATOM 1277 C C . PRO B 1 80 ? -4.656 25.297 30.359 1 44.09 80 PRO B C 1
ATOM 1279 O O . PRO B 1 80 ? -5.449 25.812 31.156 1 44.09 80 PRO B O 1
ATOM 1282 N N . GLY B 1 81 ? -3.588 25.938 29.859 1 43.94 81 GLY B N 1
ATOM 1283 C CA . GLY B 1 81 ? -3.693 27.344 30.234 1 43.94 81 GLY B CA 1
ATOM 1284 C C . GLY B 1 81 ? -4.906 28.031 29.641 1 43.94 81 GLY B C 1
ATOM 1285 O O . GLY B 1 81 ? -5.305 29.094 30.094 1 43.94 81 GLY B O 1
ATOM 1286 N N . ARG B 1 82 ? -5.09 27.984 28.25 1 44.47 82 ARG B N 1
ATOM 1287 C CA . ARG B 1 82 ? -6.098 28.953 27.859 1 44.47 82 ARG B CA 1
ATOM 1288 C C . ARG B 1 82 ? -7.504 28.422 28.109 1 44.47 82 ARG B C 1
ATOM 1290 O O . ARG B 1 82 ? -7.863 27.344 27.625 1 44.47 82 ARG B O 1
ATOM 1297 N N . ALA B 1 83 ? -7.992 28.656 29.406 1 40.81 83 ALA B N 1
ATOM 1298 C CA . ALA B 1 83 ? -9.383 28.578 29.828 1 40.81 83 ALA B CA 1
ATOM 1299 C C . ALA B 1 83 ? -10.336 28.922 28.688 1 40.81 83 ALA B C 1
ATOM 1301 O O . ALA B 1 83 ? -10.312 30.047 28.172 1 40.81 83 ALA B O 1
ATOM 1302 N N . VAL B 1 84 ? -10.547 28.109 27.734 1 41.31 84 VAL B N 1
ATOM 1303 C CA . VAL B 1 84 ? -11.672 28.422 26.859 1 41.31 84 VAL B CA 1
ATOM 1304 C C . VAL B 1 84 ? -12.898 28.766 27.688 1 41.31 84 VAL B C 1
ATOM 1306 O O . VAL B 1 84 ? -13.367 27.938 28.469 1 41.31 84 VAL B O 1
ATOM 1309 N N . VAL B 1 85 ? -12.922 29.984 28.281 1 35.84 85 VAL B N 1
ATOM 1310 C CA . VAL B 1 85 ? -14.062 30.594 28.953 1 35.84 85 VAL B CA 1
ATOM 1311 C C . VAL B 1 85 ? -15.328 30.391 28.125 1 35.84 85 VAL B C 1
ATOM 1313 O O . VAL B 1 85 ? -15.398 30.828 26.984 1 35.84 85 VAL B O 1
ATOM 1316 N N . ASN B 1 86 ? -15.75 29.188 27.938 1 38 86 ASN B N 1
ATOM 1317 C CA . ASN B 1 86 ? -17.156 29.172 27.516 1 38 86 ASN B CA 1
ATOM 1318 C C . ASN B 1 86 ? -18 30.141 28.328 1 38 86 ASN B C 1
ATOM 1320 O O . ASN B 1 86 ? -18.219 29.938 29.516 1 38 86 ASN B O 1
ATOM 1324 N N . ALA B 1 87 ? -17.672 31.453 28.281 1 35.22 87 ALA B N 1
ATOM 1325 C CA . ALA B 1 87 ? -18.453 32.5 28.922 1 35.22 87 ALA B CA 1
ATOM 1326 C C . ALA B 1 87 ? -19.953 32.312 28.656 1 35.22 87 ALA B C 1
ATOM 1328 O O . ALA B 1 87 ? -20.422 32.562 27.531 1 35.22 87 ALA B O 1
ATOM 1329 N N . SER B 1 88 ? -20.578 31.109 28.703 1 34.88 88 SER B N 1
ATOM 1330 C CA . SER B 1 88 ? -22.031 31.219 28.688 1 34.88 88 SER B CA 1
ATOM 1331 C C . SER B 1 88 ? -22.531 32.25 29.703 1 34.88 88 SER B C 1
ATOM 1333 O O . SER B 1 88 ? -22.219 32.156 30.891 1 34.88 88 SER B O 1
ATOM 1335 N N . HIS B 1 89 ? -22.5 33.562 29.344 1 37.03 89 HIS B N 1
ATOM 1336 C CA . HIS B 1 89 ? -23.266 34.625 29.969 1 37.03 89 HIS B CA 1
ATOM 1337 C C . HIS B 1 89 ? -24.703 34.219 30.219 1 37.03 89 HIS B C 1
ATOM 1339 O O . HIS B 1 89 ? -25.484 34.062 29.266 1 37.03 89 HIS B O 1
ATOM 1345 N N . ILE B 1 90 ? -25.016 33.125 30.812 1 33.22 90 ILE B N 1
ATOM 1346 C CA . ILE B 1 90 ? -26.438 32.938 31.109 1 33.22 90 ILE B CA 1
ATOM 1347 C C . ILE B 1 90 ? -26.938 34.156 31.906 1 33.22 90 ILE B C 1
ATOM 1349 O O . ILE B 1 90 ? -26.391 34.469 32.969 1 33.22 90 ILE B O 1
ATOM 1353 N N . ARG B 1 91 ? -27.422 35.25 31.234 1 35.84 91 ARG B N 1
ATOM 1354 C CA . ARG B 1 91 ? -28.297 36.312 31.688 1 35.84 91 ARG B CA 1
ATOM 1355 C C . A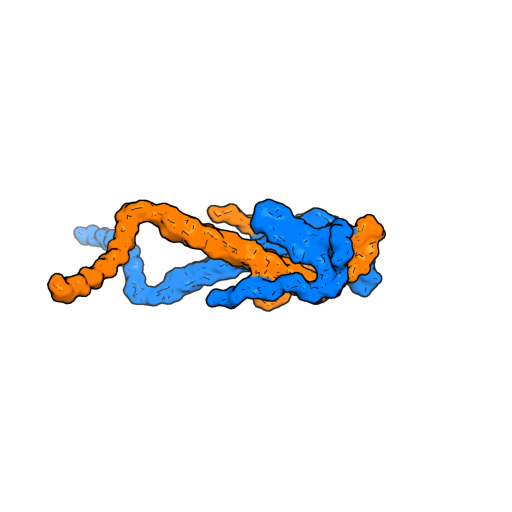RG B 1 91 ? -29.5 35.781 32.438 1 35.84 91 ARG B C 1
ATOM 1357 O O . ARG B 1 91 ? -30.328 35.062 31.859 1 35.84 91 ARG B O 1
ATOM 1364 N N . GLU B 1 92 ? -29.375 35.188 33.562 1 33.22 92 GLU B N 1
ATOM 1365 C CA . GLU B 1 92 ? -30.578 35 34.344 1 33.22 92 GLU B CA 1
ATOM 1366 C C . GLU B 1 92 ? -31.312 36.312 34.531 1 33.22 92 GLU B C 1
ATOM 1368 O O . GLU B 1 92 ? -30.734 37.281 35.031 1 33.22 92 GLU B O 1
ATOM 1373 N N . GLY B 1 93 ? -32.312 36.688 33.781 1 28.84 93 GLY B N 1
ATOM 1374 C CA . GLY B 1 93 ? -33.438 37.625 33.906 1 28.84 93 GLY B CA 1
ATOM 1375 C C . GLY B 1 93 ? -34.125 37.594 35.25 1 28.84 93 GLY B C 1
ATOM 1376 O O . GLY B 1 93 ? -34.531 38.656 35.75 1 28.84 93 GLY B O 1
ATOM 1377 N N . ASP B 1 94 ? -34.406 36.688 36.125 1 27.09 94 ASP B N 1
ATOM 1378 C CA . ASP B 1 94 ? -35.188 37.25 37.25 1 27.09 94 ASP B CA 1
ATOM 1379 C C . ASP B 1 94 ? -34.281 38 38.219 1 27.09 94 ASP B C 1
ATOM 1381 O O . ASP B 1 94 ? -33.125 37.625 38.406 1 27.09 94 ASP B O 1
#